Protein AF-A0A5K3EHE6-F1 (afdb_monomer_lite)

InterPro domains:
  IPR006876 LMBR1-like membrane protein [PF04791] (5-226)
  IPR051584 GPCR-associated LMBR1 domain-containing protein [PTHR21355] (2-225)

Sequence (277 aa):
MAYSVFGIELVIFPALVLYLSYYFGQWRTQPIFCTISYTIGWLIPVLFVGVLPIDVASTFVYRTLSLNFTAPNVTHIPTFVDMYTLGIFWHIFYWMSQLLTWFVLPIMESYAGSGEFTVLRKLRSAFIDNAIIYGSYLVLFICVMVYLLVKRAISFDASSLKVLLITTSNTWGLFLVILFLGYGLVEVPRAVLRAASPISRLRFLYFNLSKRYLEYIEDEEELKIVLSIPSCEATELWRIQAGTPHTPRALVWVILAYRATLEVRFSDDRCARRSLL

Foldseek 3Di:
DQCPLVVVLVVVLLVVLVVVLVVVPPCVPDDVLLSVLVSLVSSLVSSCVSCVVLVVVQVVLVVVCVVDVPDDDSVPHNSHDDPVVVVVVVVVSVVSVVCSVLPSVQLSVQLVVDPDDDNVVSSVRSVVVSCVVVVVVVVVVVVVVVVCVVVVVDDDDPVVVVVVVVVVVVVVVVVVCVVVVVCCVPVVVVVVVLCVDPVSVVVVVVVVVVVVVVVVVVVVVVVVVVVVVVVVVVVVVVVVVVPDPDDPVVVVVVVVVVVVVVVVVVVVVVVVVVVVD

Secondary structure (DSSP, 8-state):
-TTHHHHHHHHHHHHHHHHHHHHHS-TTTS-HHHHHHHHHHHHHHHHHHHHHHHHHHHHHHHHHHHH-SS---GGG-TT---HHHHHHHHHHHHHHHHHIIIIIHHHHHHHHH---SSHHHHHHHHHHHHHHHHHHHHHHHHHHHHHHHHTT-S---HHHHHHHHHHHHHHHHHHHHHHHHHHHHHHHHHHHHHHHSHHHHHHHHHHHHHHHHHHHHHHHHHHHHHHHHHHHHHHHHHHHHHTS---HHHHHHHHHHHHHHHHHHHHHHHHHTTT--

pLDDT: mean 81.57, std 15.8, range [34.31, 97.06]

Structure (mmCIF, N/CA/C/O backbone):
data_AF-A0A5K3EHE6-F1
#
_entry.id   AF-A0A5K3EHE6-F1
#
loop_
_atom_site.group_PDB
_atom_site.id
_atom_site.type_symbol
_atom_site.label_atom_id
_atom_site.label_alt_id
_atom_site.label_comp_id
_atom_site.label_asym_id
_atom_site.label_entity_id
_atom_site.label_seq_id
_atom_site.pdbx_PDB_ins_code
_atom_site.Cartn_x
_atom_site.Cartn_y
_atom_site.Cartn_z
_atom_site.occupancy
_atom_site.B_iso_or_equiv
_atom_site.auth_seq_id
_atom_site.auth_comp_id
_atom_site.auth_asym_id
_atom_site.auth_atom_id
_atom_site.pdbx_PDB_model_num
ATOM 1 N N . MET A 1 1 ? 26.375 19.807 -11.152 1.00 56.59 1 MET A N 1
ATOM 2 C CA . MET A 1 1 ? 25.734 19.091 -10.024 1.00 56.59 1 MET A CA 1
ATOM 3 C C . MET A 1 1 ? 24.573 18.280 -10.586 1.00 56.59 1 MET A C 1
ATOM 5 O O . MET A 1 1 ? 23.459 18.772 -10.607 1.00 56.59 1 MET A O 1
ATOM 9 N N . ALA A 1 2 ? 24.837 17.095 -11.143 1.00 58.75 2 ALA A N 1
ATOM 10 C CA . ALA A 1 2 ? 23.841 16.370 -11.946 1.00 58.75 2 ALA A CA 1
ATOM 11 C C . ALA A 1 2 ? 22.724 15.706 -11.108 1.00 58.75 2 ALA A C 1
ATOM 13 O O . ALA A 1 2 ? 21.631 15.490 -11.601 1.00 58.75 2 ALA A O 1
ATOM 14 N N . TYR A 1 3 ? 22.961 15.459 -9.814 1.00 71.50 3 TYR A N 1
ATOM 15 C CA . TYR A 1 3 ? 22.029 14.722 -8.945 1.00 71.50 3 TYR A CA 1
ATOM 16 C C . TYR A 1 3 ? 21.293 15.587 -7.916 1.00 71.50 3 TYR A C 1
ATOM 18 O O . TYR A 1 3 ? 20.611 15.051 -7.045 1.00 71.50 3 TYR A O 1
ATOM 26 N N . SER A 1 4 ? 21.447 16.914 -7.959 1.00 79.44 4 SER A N 1
ATOM 27 C CA . SER A 1 4 ? 20.929 17.777 -6.891 1.00 79.44 4 SER A CA 1
ATOM 28 C C . SER A 1 4 ? 19.405 17.752 -6.816 1.00 79.44 4 SER A C 1
ATOM 30 O O . SER A 1 4 ? 18.868 17.667 -5.720 1.00 79.44 4 SER A O 1
ATOM 32 N N . VAL A 1 5 ? 18.706 17.771 -7.957 1.00 85.12 5 VAL A N 1
ATOM 33 C CA . VAL A 1 5 ? 17.231 17.761 -7.979 1.00 85.12 5 VAL A CA 1
ATOM 34 C C . VAL A 1 5 ? 16.693 16.425 -7.467 1.00 85.12 5 VAL A C 1
ATOM 36 O O . VAL A 1 5 ? 15.867 16.407 -6.563 1.00 85.12 5 VAL A O 1
ATOM 39 N N . PHE A 1 6 ? 17.243 15.313 -7.959 1.00 87.38 6 PHE A N 1
ATOM 40 C CA . PHE A 1 6 ? 16.863 13.969 -7.520 1.00 87.38 6 PHE A CA 1
ATOM 41 C C . PHE A 1 6 ? 17.104 13.752 -6.018 1.00 87.38 6 PHE A C 1
ATOM 43 O O . PHE A 1 6 ? 16.229 13.265 -5.309 1.00 87.38 6 PHE A O 1
ATOM 50 N N . GLY A 1 7 ? 18.264 14.175 -5.502 1.00 88.19 7 GLY A N 1
ATOM 51 C CA . GLY A 1 7 ? 18.563 14.089 -4.071 1.00 88.19 7 GLY A CA 1
ATOM 52 C C . GLY A 1 7 ? 17.634 14.950 -3.210 1.00 88.19 7 GLY A C 1
ATOM 53 O O . GLY A 1 7 ? 17.209 14.509 -2.147 1.00 88.19 7 GLY A O 1
ATOM 54 N N . ILE A 1 8 ? 17.282 16.154 -3.675 1.00 90.19 8 ILE A N 1
ATOM 55 C CA . ILE A 1 8 ? 16.332 17.036 -2.983 1.00 90.19 8 ILE A CA 1
ATOM 56 C C . ILE A 1 8 ? 14.937 16.400 -2.937 1.00 90.19 8 ILE A C 1
ATOM 58 O O . ILE A 1 8 ? 14.317 16.379 -1.875 1.00 90.19 8 ILE A O 1
ATOM 62 N N . GLU A 1 9 ? 14.449 15.840 -4.044 1.00 90.00 9 GLU A N 1
ATOM 63 C CA . GLU A 1 9 ? 13.150 15.158 -4.083 1.00 90.00 9 GLU A CA 1
ATOM 64 C C . GLU A 1 9 ? 13.091 13.959 -3.134 1.00 90.00 9 GLU A C 1
ATOM 66 O O . GLU A 1 9 ? 12.132 13.825 -2.368 1.00 90.00 9 GLU A O 1
ATOM 71 N N . LEU A 1 10 ? 14.152 13.147 -3.105 1.00 91.19 10 LEU A N 1
ATOM 72 C CA . LEU A 1 10 ? 14.284 12.026 -2.174 1.00 91.19 10 LEU A CA 1
ATOM 73 C C . LEU A 1 10 ? 14.306 12.446 -0.698 1.00 91.19 10 LEU A C 1
ATOM 75 O O . LEU A 1 10 ? 14.207 11.579 0.160 1.00 91.19 10 LEU A O 1
ATOM 79 N N . VAL A 1 11 ? 14.418 13.737 -0.379 1.00 93.06 11 VAL A N 1
ATOM 80 C CA . VAL A 1 11 ? 14.318 14.258 0.994 1.00 93.06 11 VAL A CA 1
ATOM 81 C C . VAL A 1 11 ? 12.983 14.966 1.226 1.00 93.06 11 VAL A C 1
ATOM 83 O O . VAL A 1 11 ? 12.338 14.739 2.252 1.00 93.06 11 VAL A O 1
ATOM 86 N N . ILE A 1 12 ? 12.532 15.786 0.274 1.00 94.06 12 ILE A N 1
ATOM 87 C CA . ILE A 1 12 ? 11.296 16.569 0.398 1.00 94.06 12 ILE A CA 1
ATOM 88 C C . ILE A 1 12 ? 10.067 15.662 0.453 1.00 94.06 12 ILE A C 1
ATOM 90 O O . ILE A 1 12 ? 9.223 15.848 1.329 1.00 94.06 12 ILE A O 1
ATOM 94 N N . PHE A 1 13 ? 9.949 14.678 -0.442 1.00 93.94 13 PHE A N 1
ATOM 95 C CA . PHE A 1 13 ? 8.764 13.820 -0.484 1.00 93.94 13 PHE A CA 1
ATOM 96 C C . PHE A 1 13 ? 8.618 12.942 0.769 1.00 93.94 13 PHE A C 1
ATOM 98 O O . PHE A 1 13 ? 7.516 12.906 1.322 1.00 93.94 13 PHE A O 1
ATOM 105 N N . PRO A 1 14 ? 9.679 12.304 1.304 1.00 93.88 14 PRO A N 1
ATOM 106 C CA . PRO A 1 14 ? 9.563 11.615 2.584 1.00 93.88 14 PRO A CA 1
ATOM 107 C C . PRO A 1 14 ? 9.265 12.556 3.750 1.00 93.88 14 PRO A C 1
ATOM 109 O O . PRO A 1 14 ? 8.450 12.209 4.602 1.00 93.88 14 PRO A O 1
ATOM 112 N N . ALA A 1 15 ? 9.861 13.753 3.791 1.00 94.75 15 ALA A N 1
ATOM 113 C CA . ALA A 1 15 ? 9.557 14.736 4.831 1.00 94.75 15 ALA A CA 1
ATOM 114 C C . ALA A 1 15 ? 8.084 15.178 4.783 1.00 94.75 15 ALA A C 1
ATOM 116 O O . ALA A 1 15 ? 7.424 15.245 5.821 1.00 94.75 15 ALA A O 1
ATOM 117 N N . LEU A 1 16 ? 7.548 15.408 3.580 1.00 94.44 16 LEU A N 1
ATOM 118 C CA . LEU A 1 16 ? 6.136 15.711 3.360 1.00 94.44 16 LEU A CA 1
ATOM 119 C C . LEU A 1 16 ? 5.242 14.563 3.839 1.00 94.44 16 LEU A C 1
ATOM 121 O O . LEU A 1 16 ? 4.275 14.801 4.557 1.00 94.44 16 LEU A O 1
ATOM 125 N N . VAL A 1 17 ? 5.565 13.320 3.481 1.00 95.00 17 VAL A N 1
ATOM 126 C CA . VAL A 1 17 ? 4.786 12.141 3.889 1.00 95.00 17 VAL A CA 1
ATOM 127 C C . VAL A 1 17 ? 4.838 11.933 5.400 1.00 95.00 17 VAL A C 1
ATOM 129 O O . VAL A 1 17 ? 3.811 11.632 6.005 1.00 95.00 17 VAL A O 1
ATOM 132 N N . LEU A 1 18 ? 5.992 12.145 6.036 1.00 93.88 18 LEU A N 1
ATOM 133 C CA . LEU A 1 18 ? 6.119 12.102 7.493 1.00 93.88 18 LEU A CA 1
ATOM 134 C C . LEU A 1 18 ? 5.279 13.193 8.160 1.00 93.88 18 LEU A C 1
ATOM 136 O O . LEU A 1 18 ? 4.583 12.907 9.131 1.00 93.88 18 LEU A O 1
ATOM 140 N N . TYR A 1 19 ? 5.287 14.413 7.619 1.00 93.94 19 TYR A N 1
ATOM 141 C CA . TYR A 1 19 ? 4.452 15.507 8.112 1.00 93.94 19 TYR A CA 1
ATOM 142 C C . TYR A 1 19 ? 2.956 15.196 7.973 1.00 93.94 19 TYR A C 1
ATOM 144 O O . TYR A 1 19 ? 2.210 15.323 8.943 1.00 93.94 19 TYR A O 1
ATOM 152 N N . LEU A 1 20 ? 2.518 14.736 6.797 1.00 92.50 20 LEU A N 1
ATOM 153 C CA . LEU A 1 20 ? 1.129 14.340 6.554 1.00 92.50 20 LEU A CA 1
ATOM 154 C C . LEU A 1 20 ? 0.718 13.193 7.475 1.00 92.50 20 LEU A C 1
ATOM 156 O O . LEU A 1 20 ? -0.354 13.227 8.073 1.00 92.50 20 LEU A O 1
ATOM 160 N N . SER A 1 21 ? 1.592 12.205 7.640 1.00 92.62 21 SER A N 1
ATOM 161 C CA . SER A 1 21 ? 1.361 11.097 8.552 1.00 92.62 21 SER A CA 1
ATOM 162 C C . SER A 1 21 ? 1.264 11.552 10.003 1.00 92.62 21 SER A C 1
ATOM 164 O O . SER A 1 21 ? 0.441 11.014 10.728 1.00 92.62 21 SER A O 1
ATOM 166 N N . TYR A 1 22 ? 2.064 12.520 10.442 1.00 91.00 22 TYR A N 1
ATOM 167 C CA . TYR A 1 22 ? 1.971 13.069 11.795 1.00 91.00 22 TYR A CA 1
ATOM 168 C C . TYR A 1 22 ? 0.694 13.896 11.997 1.00 91.00 22 TYR A C 1
ATOM 170 O O . TYR A 1 22 ? 0.084 13.850 13.062 1.00 91.00 22 TYR A O 1
ATOM 178 N N . TYR A 1 23 ? 0.281 14.651 10.977 1.00 90.88 23 TYR A N 1
ATOM 179 C CA . TYR A 1 23 ? -0.907 15.499 11.042 1.00 90.88 23 TYR A CA 1
ATOM 180 C C . TYR A 1 23 ? -2.210 14.685 11.023 1.00 90.88 23 TYR A C 1
ATOM 182 O O . TYR A 1 23 ? -3.116 14.952 11.810 1.00 90.88 23 TYR A O 1
ATOM 190 N N . PHE A 1 24 ? -2.305 13.684 10.142 1.00 87.81 24 PHE A N 1
ATOM 191 C CA . PHE A 1 24 ? -3.502 12.848 9.991 1.00 87.81 24 PHE A CA 1
ATOM 192 C C . PHE A 1 24 ? -3.470 11.576 10.842 1.00 87.81 24 PHE A C 1
ATOM 194 O O . PHE A 1 24 ? -4.514 11.087 11.272 1.00 87.81 24 PHE A O 1
ATOM 201 N N . GLY A 1 25 ? -2.285 11.024 11.084 1.00 79.88 25 GLY A N 1
ATOM 202 C CA . GLY A 1 25 ? -2.091 9.825 11.880 1.00 79.88 25 GLY A CA 1
ATOM 203 C C . GLY A 1 25 ? -1.921 10.172 13.347 1.00 79.88 25 GLY A C 1
ATOM 204 O O . GLY A 1 25 ? -0.984 10.854 13.752 1.00 79.88 25 GLY A O 1
ATOM 205 N N . GLN A 1 26 ? -2.819 9.668 14.182 1.00 83.50 26 GLN A N 1
ATOM 206 C CA . GLN A 1 26 ? -2.748 9.836 15.630 1.00 83.50 26 GLN A CA 1
ATOM 207 C C . GLN A 1 26 ? -1.629 8.949 16.221 1.00 83.50 26 GLN A C 1
ATOM 209 O O . GLN A 1 26 ? -1.893 7.933 16.862 1.00 83.50 26 GLN A O 1
ATOM 214 N N . TRP A 1 27 ? -0.356 9.319 16.019 1.00 84.19 27 TRP A N 1
ATOM 215 C CA . TRP A 1 27 ? 0.821 8.483 16.343 1.00 84.19 27 TRP A CA 1
ATOM 216 C C . TRP A 1 27 ? 0.915 8.059 17.812 1.00 84.19 27 TRP A C 1
ATOM 218 O O . TRP A 1 27 ? 1.594 7.088 18.130 1.00 84.19 27 TRP A O 1
ATOM 228 N N . ARG A 1 28 ? 0.264 8.796 18.718 1.00 78.75 28 ARG A N 1
ATOM 229 C CA . ARG A 1 28 ? 0.296 8.511 20.158 1.00 78.75 28 ARG A CA 1
ATOM 230 C C . ARG A 1 28 ? -0.667 7.410 20.587 1.00 78.75 28 ARG A C 1
ATOM 232 O O . ARG A 1 28 ? -0.432 6.789 21.615 1.00 78.75 28 ARG A O 1
ATOM 239 N N . THR A 1 29 ? -1.754 7.206 19.851 1.00 81.94 29 THR A N 1
ATOM 240 C CA . THR A 1 29 ? -2.813 6.255 20.222 1.00 81.94 29 THR A CA 1
ATOM 241 C C . THR A 1 29 ? -2.709 4.954 19.438 1.00 81.94 29 THR A C 1
ATOM 243 O O . THR A 1 29 ? -3.185 3.919 19.899 1.00 81.94 29 THR A O 1
ATOM 246 N N . GLN A 1 30 ? -2.073 4.992 18.267 1.00 84.50 30 GLN A N 1
ATOM 247 C CA . GLN A 1 30 ? -1.983 3.853 17.367 1.00 84.50 30 GLN A CA 1
ATOM 248 C C . GLN A 1 30 ? -0.723 3.006 17.607 1.00 84.50 30 GLN A C 1
ATOM 250 O O . GLN A 1 30 ? 0.338 3.526 17.957 1.00 84.50 30 GLN A O 1
ATOM 255 N N . PRO A 1 31 ? -0.808 1.686 17.386 1.00 86.00 31 PRO A N 1
ATOM 256 C CA . PRO A 1 31 ? 0.342 0.800 17.473 1.00 86.00 31 PRO A CA 1
ATOM 257 C C . PRO A 1 31 ? 1.366 1.125 16.381 1.00 86.00 31 PRO A C 1
ATOM 259 O O . PRO A 1 31 ? 1.028 1.262 15.206 1.00 86.00 31 PRO A O 1
ATOM 262 N N . ILE A 1 32 ? 2.641 1.165 16.778 1.00 87.75 32 ILE A N 1
ATOM 263 C CA . ILE A 1 32 ? 3.773 1.602 15.943 1.00 87.75 32 ILE A CA 1
ATOM 264 C C . ILE A 1 32 ? 3.839 0.848 14.605 1.00 87.75 32 ILE A C 1
ATOM 266 O O . ILE A 1 32 ? 4.130 1.449 13.575 1.00 87.75 32 ILE A O 1
ATOM 270 N N . PHE A 1 33 ? 3.534 -0.455 14.598 1.00 88.56 33 PHE A N 1
ATOM 271 C CA . PHE A 1 33 ? 3.529 -1.268 13.378 1.00 88.56 33 PHE A CA 1
ATOM 272 C C . PHE A 1 33 ? 2.559 -0.732 12.313 1.00 88.56 33 PHE A C 1
ATOM 274 O O . PHE A 1 33 ? 2.934 -0.615 11.147 1.00 88.56 33 PHE A O 1
ATOM 281 N N . CYS A 1 34 ? 1.342 -0.351 12.712 1.00 89.06 34 CYS A N 1
ATOM 282 C CA . CYS A 1 34 ? 0.370 0.242 11.793 1.00 89.06 34 CYS A CA 1
ATOM 283 C C . CYS A 1 34 ? 0.884 1.579 11.259 1.00 89.06 34 CYS A C 1
ATOM 285 O O . CYS A 1 34 ? 0.834 1.810 10.053 1.00 89.06 34 CYS A O 1
ATOM 287 N N . THR A 1 35 ? 1.460 2.403 12.139 1.00 91.00 35 THR A N 1
ATOM 288 C CA . THR A 1 35 ? 2.042 3.700 11.779 1.00 91.00 35 THR A CA 1
ATOM 289 C C . THR A 1 35 ? 3.135 3.581 10.723 1.00 91.00 35 THR A C 1
ATOM 291 O O . THR A 1 35 ? 3.140 4.307 9.727 1.00 91.00 35 THR A O 1
ATOM 294 N N . ILE A 1 36 ? 4.043 2.623 10.889 1.00 91.38 36 ILE A N 1
ATOM 295 C CA . ILE A 1 36 ? 5.125 2.374 9.930 1.00 91.38 36 ILE A CA 1
ATOM 296 C C . ILE A 1 36 ? 4.572 1.822 8.608 1.00 91.38 36 ILE A C 1
ATOM 298 O O . ILE A 1 36 ? 4.974 2.262 7.534 1.00 91.38 36 ILE A O 1
ATOM 302 N N . SER A 1 37 ? 3.622 0.890 8.667 1.00 92.19 37 SER A N 1
ATOM 303 C CA . SER A 1 37 ? 3.027 0.289 7.471 1.00 92.19 37 SER A CA 1
ATOM 304 C C . SER A 1 37 ? 2.361 1.335 6.570 1.00 92.19 37 SER A C 1
ATOM 306 O O . SER A 1 37 ? 2.704 1.448 5.389 1.00 92.19 37 SER A O 1
ATOM 308 N N . TYR A 1 38 ? 1.461 2.162 7.119 1.00 91.31 38 TYR A N 1
ATOM 309 C CA . TYR A 1 38 ? 0.763 3.147 6.293 1.00 91.31 38 TYR A CA 1
ATOM 310 C C . TYR A 1 38 ? 1.681 4.305 5.871 1.00 91.31 38 TYR A C 1
ATOM 312 O O . TYR A 1 38 ? 1.504 4.829 4.773 1.00 91.31 38 TYR A O 1
ATOM 320 N N . THR A 1 39 ? 2.679 4.695 6.682 1.00 93.19 39 THR A N 1
ATOM 321 C CA . THR A 1 39 ? 3.656 5.727 6.274 1.00 93.19 39 THR A CA 1
ATOM 322 C C . THR A 1 39 ? 4.446 5.286 5.053 1.00 93.19 39 THR A C 1
ATOM 324 O O . THR A 1 39 ? 4.556 6.053 4.099 1.00 93.19 39 THR A O 1
ATOM 327 N N . ILE A 1 40 ? 4.932 4.042 5.036 1.00 92.81 40 ILE A N 1
ATOM 328 C CA . ILE A 1 40 ? 5.595 3.455 3.864 1.00 92.81 40 ILE A CA 1
ATOM 329 C C . ILE A 1 40 ? 4.611 3.350 2.691 1.00 92.81 40 ILE A C 1
ATOM 331 O O . ILE A 1 40 ? 4.968 3.668 1.556 1.00 92.81 40 ILE A O 1
ATOM 335 N N . GLY A 1 41 ? 3.358 2.972 2.958 1.00 93.19 41 GLY A N 1
ATOM 336 C CA . GLY A 1 41 ? 2.316 2.908 1.935 1.00 93.19 41 GLY A CA 1
ATOM 337 C C . GLY A 1 41 ? 1.974 4.244 1.287 1.00 93.19 41 GLY A C 1
ATOM 338 O O . GLY A 1 41 ? 1.630 4.265 0.112 1.00 93.19 41 GLY A O 1
ATOM 339 N N . TRP A 1 42 ? 2.121 5.357 2.002 1.00 93.00 42 TRP A N 1
ATOM 340 C CA . TRP A 1 42 ? 1.970 6.703 1.442 1.00 93.00 42 TRP A CA 1
ATOM 341 C C . TRP A 1 42 ? 3.257 7.191 0.774 1.00 93.00 42 TRP A C 1
ATOM 343 O O . TRP A 1 42 ? 3.208 7.916 -0.218 1.00 93.00 42 TRP A O 1
ATOM 353 N N . LEU A 1 43 ? 4.410 6.766 1.291 1.00 94.19 43 LEU A N 1
ATOM 354 C CA . LEU A 1 43 ? 5.722 7.150 0.788 1.00 94.19 43 LEU A CA 1
ATOM 355 C C . LEU A 1 43 ? 5.939 6.705 -0.657 1.00 94.19 43 LEU A C 1
ATOM 357 O O . LEU A 1 43 ? 6.356 7.507 -1.488 1.00 94.19 43 LEU A O 1
ATOM 361 N N . ILE A 1 44 ? 5.632 5.440 -0.951 1.00 92.75 44 ILE A N 1
ATOM 362 C CA . ILE A 1 44 ? 5.803 4.827 -2.273 1.00 92.75 44 ILE A CA 1
ATOM 363 C C . ILE A 1 44 ? 5.080 5.639 -3.371 1.00 92.75 44 ILE A C 1
ATOM 365 O O . ILE A 1 44 ? 5.763 6.185 -4.238 1.00 92.75 44 ILE A O 1
ATOM 369 N N . PRO A 1 45 ? 3.745 5.817 -3.361 1.00 92.06 45 PRO A N 1
ATOM 370 C CA . PRO A 1 45 ? 3.044 6.522 -4.435 1.00 92.06 45 PRO A CA 1
ATOM 371 C C . PRO A 1 45 ? 3.440 8.000 -4.555 1.00 92.06 45 PRO A C 1
ATOM 373 O O . PRO A 1 45 ? 3.532 8.512 -5.668 1.00 92.06 45 PRO A O 1
ATOM 376 N N . VAL A 1 46 ? 3.719 8.688 -3.443 1.00 92.88 46 VAL A N 1
ATOM 377 C CA . VAL A 1 46 ? 4.156 10.094 -3.480 1.00 92.88 46 VAL A CA 1
ATOM 378 C C . VAL A 1 46 ? 5.544 10.222 -4.117 1.00 92.88 46 VAL A C 1
ATOM 380 O O . VAL A 1 46 ? 5.746 11.086 -4.970 1.00 92.88 46 VAL A O 1
ATOM 383 N N . LEU A 1 47 ? 6.477 9.329 -3.773 1.00 93.00 47 LEU A N 1
ATOM 384 C CA . LEU A 1 47 ? 7.787 9.263 -4.426 1.00 93.00 47 LEU A CA 1
ATOM 385 C C . LEU A 1 47 ? 7.679 8.901 -5.910 1.00 93.00 47 LEU A C 1
ATOM 387 O O . LEU A 1 47 ? 8.401 9.475 -6.718 1.00 93.00 47 LEU A O 1
ATOM 391 N N . PHE A 1 48 ? 6.776 7.987 -6.282 1.00 92.19 48 PHE A N 1
ATOM 392 C CA . PHE A 1 48 ? 6.554 7.611 -7.682 1.00 92.19 48 PHE A CA 1
ATOM 393 C C . PHE A 1 48 ? 6.185 8.825 -8.539 1.00 92.19 48 PHE A C 1
ATOM 395 O O . PHE A 1 48 ? 6.781 9.050 -9.590 1.00 92.19 48 PHE A O 1
ATOM 402 N N . VAL A 1 49 ? 5.221 9.623 -8.070 1.00 93.06 49 VAL A N 1
ATOM 403 C CA . VAL A 1 49 ? 4.755 10.827 -8.773 1.00 93.06 49 VAL A CA 1
ATOM 404 C C . VAL A 1 49 ? 5.867 11.872 -8.889 1.00 93.06 49 VAL A C 1
ATOM 406 O O . VAL A 1 49 ? 5.965 12.526 -9.924 1.00 93.06 49 VAL A O 1
ATOM 409 N N . GLY A 1 50 ? 6.709 12.008 -7.860 1.00 89.19 50 GLY A N 1
ATOM 410 C CA . GLY A 1 50 ? 7.850 12.925 -7.864 1.00 89.19 50 GLY A CA 1
ATOM 411 C C . GLY A 1 50 ? 8.956 12.533 -8.844 1.00 89.19 50 GLY A C 1
ATOM 412 O O . GLY A 1 50 ? 9.382 13.350 -9.652 1.00 89.19 50 GLY A O 1
ATOM 413 N N . VAL A 1 51 ? 9.367 11.263 -8.826 1.00 91.56 51 VAL A N 1
ATOM 414 C CA . VAL A 1 51 ? 10.524 10.784 -9.602 1.00 91.56 51 VAL A CA 1
ATOM 415 C C . VAL A 1 51 ? 10.193 10.550 -11.081 1.00 91.56 51 VAL A C 1
ATOM 417 O O . VAL A 1 51 ? 11.080 10.636 -11.932 1.00 91.56 51 VAL A O 1
ATOM 420 N N . LEU A 1 52 ? 8.929 10.294 -11.431 1.00 91.94 52 LEU A N 1
ATOM 421 C CA . LEU A 1 52 ? 8.524 9.998 -12.811 1.00 91.94 52 LEU A CA 1
ATOM 422 C C . LEU A 1 52 ? 8.879 11.115 -13.819 1.00 91.94 52 LEU A C 1
ATOM 424 O O . LEU A 1 52 ? 9.442 10.797 -14.867 1.00 91.94 52 LEU A O 1
ATOM 428 N N . PRO A 1 53 ? 8.628 12.412 -13.550 1.00 91.06 53 PRO A N 1
ATOM 429 C CA . PRO A 1 53 ? 9.107 13.498 -14.405 1.00 91.06 53 PRO A CA 1
ATOM 430 C C . PRO A 1 53 ? 10.624 13.489 -14.637 1.00 91.06 53 PRO A C 1
ATOM 432 O O . PRO A 1 53 ? 11.067 13.765 -15.754 1.00 91.06 53 PRO A O 1
ATOM 435 N N . ILE A 1 54 ? 11.418 13.153 -13.612 1.00 89.06 54 ILE A N 1
ATOM 436 C CA . ILE A 1 54 ? 12.882 13.060 -13.717 1.00 89.06 54 ILE A CA 1
ATOM 437 C C . ILE A 1 54 ? 13.287 11.889 -14.612 1.00 89.06 54 ILE A C 1
ATOM 439 O O . ILE A 1 54 ? 14.170 12.057 -15.450 1.00 89.06 54 ILE A O 1
ATOM 443 N N . ASP A 1 55 ? 12.639 10.733 -14.472 1.00 91.19 55 ASP A N 1
ATOM 444 C CA . ASP A 1 55 ? 12.888 9.548 -15.304 1.00 91.19 55 ASP A CA 1
ATOM 445 C C . ASP A 1 55 ? 12.599 9.813 -16.787 1.00 91.19 55 ASP A C 1
ATOM 447 O O . ASP A 1 55 ? 13.420 9.563 -17.676 1.00 91.19 55 ASP A O 1
ATOM 451 N N . VAL A 1 56 ? 11.452 10.433 -17.062 1.00 90.19 56 VAL A N 1
ATOM 452 C CA . VAL A 1 56 ? 11.090 10.823 -18.425 1.00 90.19 56 VAL A CA 1
ATOM 453 C C . VAL A 1 56 ? 12.112 11.821 -18.981 1.00 90.19 56 VAL A C 1
ATOM 455 O O . VAL A 1 56 ? 12.616 11.634 -20.092 1.00 90.19 56 VAL A O 1
ATOM 458 N N . ALA A 1 57 ? 12.477 12.850 -18.210 1.00 88.25 57 ALA A N 1
ATOM 459 C CA . ALA A 1 57 ? 13.450 13.856 -18.631 1.00 88.25 57 ALA A CA 1
ATOM 460 C C . ALA A 1 57 ? 14.852 13.265 -18.875 1.00 88.25 57 ALA A C 1
ATOM 462 O O . ALA A 1 57 ? 15.479 13.575 -19.893 1.00 88.25 57 ALA A O 1
ATOM 463 N N . SER A 1 58 ? 15.341 12.396 -17.988 1.00 86.69 58 SER A N 1
ATOM 464 C CA . SER A 1 58 ? 16.654 11.756 -18.122 1.00 86.69 58 SER A CA 1
ATOM 465 C C . SER A 1 58 ? 16.704 10.837 -19.345 1.00 86.69 58 SER A C 1
ATOM 467 O O . SER A 1 58 ? 17.700 10.840 -20.075 1.00 86.69 58 SER A O 1
ATOM 469 N N . THR A 1 59 ? 15.606 10.136 -19.642 1.00 88.00 59 THR A N 1
ATOM 470 C CA . THR A 1 59 ? 15.474 9.275 -20.825 1.00 88.00 59 THR A CA 1
ATOM 471 C C . THR A 1 59 ? 15.542 10.080 -22.124 1.00 88.00 59 THR A C 1
ATOM 473 O O . THR A 1 59 ? 16.238 9.684 -23.067 1.00 88.00 59 THR A O 1
ATOM 476 N N . PHE A 1 60 ? 14.890 11.246 -22.181 1.00 85.69 60 PHE A N 1
ATOM 477 C CA . PHE A 1 60 ? 14.980 12.146 -23.337 1.00 85.69 60 PHE A CA 1
ATOM 478 C C . PHE A 1 60 ? 16.401 12.674 -23.562 1.00 85.69 60 PHE A C 1
ATOM 480 O O . PHE A 1 60 ? 16.882 12.692 -24.701 1.00 85.69 60 PHE A O 1
ATOM 487 N N . VAL A 1 61 ? 17.088 13.071 -22.489 1.00 82.69 61 VAL A N 1
ATOM 488 C CA . VAL A 1 61 ? 18.476 13.550 -22.562 1.00 82.69 61 VAL A CA 1
ATOM 489 C C . VAL A 1 61 ? 19.403 12.435 -23.040 1.00 82.69 61 VAL A C 1
ATOM 491 O O . VAL A 1 61 ? 20.172 12.652 -23.975 1.00 82.69 61 VAL A O 1
ATOM 494 N N . TYR A 1 62 ? 19.283 11.229 -22.478 1.00 82.56 62 TYR A N 1
ATOM 495 C CA . TYR A 1 62 ? 20.084 10.072 -22.881 1.00 82.56 62 TYR A CA 1
ATOM 496 C C . TYR A 1 62 ? 19.896 9.728 -24.364 1.00 82.56 62 TYR A C 1
ATOM 498 O O . TYR A 1 62 ? 20.873 9.569 -25.098 1.00 82.56 62 TYR A O 1
ATOM 506 N N . ARG A 1 63 ? 18.643 9.695 -24.842 1.00 83.75 63 ARG A N 1
ATOM 507 C CA . ARG A 1 63 ? 18.341 9.454 -26.261 1.00 83.75 63 ARG A CA 1
ATOM 508 C C . ARG A 1 63 ? 18.956 10.530 -27.157 1.00 83.75 63 ARG A C 1
ATOM 510 O O . ARG A 1 63 ? 19.540 10.201 -28.186 1.00 83.75 63 ARG A O 1
ATOM 517 N N . THR A 1 64 ? 18.868 11.796 -26.765 1.00 80.19 64 THR A N 1
ATOM 518 C CA . THR A 1 64 ? 19.441 12.908 -27.541 1.00 80.19 64 THR A CA 1
ATOM 519 C C . THR A 1 64 ? 20.966 12.816 -27.605 1.00 80.19 64 THR A C 1
ATOM 521 O O . THR A 1 64 ? 21.547 13.008 -28.673 1.00 80.19 64 THR A O 1
ATOM 524 N N . LEU A 1 65 ? 21.609 12.443 -26.494 1.00 78.44 65 LEU A N 1
ATOM 525 C CA . LEU A 1 65 ? 23.055 12.229 -26.428 1.00 78.44 65 LEU A CA 1
ATOM 526 C C . LEU A 1 65 ? 23.515 11.064 -27.313 1.00 78.44 65 LEU A C 1
ATOM 528 O O . LEU A 1 65 ? 24.569 11.137 -27.934 1.00 78.44 65 LEU A O 1
ATOM 532 N N . SER A 1 66 ? 22.712 9.999 -27.382 1.00 78.50 66 SER A N 1
ATOM 533 C CA . SER A 1 66 ? 23.015 8.827 -28.210 1.00 78.50 66 SER A CA 1
ATOM 534 C C . SER A 1 66 ? 22.908 9.096 -29.718 1.00 78.50 66 SER A C 1
ATOM 536 O O . SER A 1 66 ? 23.524 8.384 -30.504 1.00 78.50 66 SER A O 1
ATOM 538 N N . LEU A 1 67 ? 22.135 10.114 -30.123 1.00 80.06 67 LEU A N 1
ATOM 539 C CA . LEU A 1 67 ? 21.883 10.450 -31.530 1.00 80.06 67 LEU A CA 1
ATOM 540 C C . LEU A 1 67 ? 22.799 11.564 -32.061 1.00 80.06 67 LEU A C 1
ATOM 542 O O . LEU A 1 67 ? 23.142 11.549 -33.241 1.00 80.06 67 LEU A O 1
ATOM 546 N N . ASN A 1 68 ? 23.223 12.505 -31.211 1.00 72.19 68 ASN A N 1
ATOM 547 C CA . ASN A 1 68 ? 24.100 13.612 -31.594 1.00 72.19 68 ASN A CA 1
ATOM 548 C C . ASN A 1 68 ? 25.494 13.441 -30.971 1.00 72.19 68 ASN A C 1
ATOM 550 O O . ASN A 1 68 ? 25.709 13.773 -29.808 1.00 72.19 68 ASN A O 1
ATOM 554 N N . PHE A 1 69 ? 26.467 12.991 -31.772 1.00 62.94 69 PHE A N 1
ATOM 555 C CA . PHE A 1 69 ? 27.871 12.803 -31.360 1.00 62.94 69 PHE A CA 1
ATOM 556 C C . PHE A 1 69 ? 28.595 14.097 -30.927 1.00 62.94 69 PHE A C 1
ATOM 558 O O . PHE A 1 69 ? 29.683 14.031 -30.359 1.00 62.94 69 PHE A O 1
ATOM 565 N N . THR A 1 70 ? 28.013 15.277 -31.157 1.00 60.72 70 THR A N 1
ATOM 566 C CA . THR A 1 70 ? 28.519 16.567 -30.666 1.00 60.72 70 THR A CA 1
ATOM 567 C C . THR A 1 70 ? 27.755 16.975 -29.404 1.00 60.72 70 THR A C 1
ATOM 569 O O . THR A 1 70 ? 26.816 17.771 -29.457 1.00 60.72 70 THR A O 1
ATOM 572 N N . ALA A 1 71 ? 28.108 16.375 -28.269 1.00 60.28 71 ALA A N 1
ATOM 573 C CA . ALA A 1 71 ? 27.420 16.610 -27.005 1.00 60.28 71 ALA A CA 1
ATOM 574 C C . ALA A 1 71 ? 27.786 17.979 -26.387 1.00 60.28 71 ALA A C 1
ATOM 576 O O . ALA A 1 71 ? 28.973 18.286 -26.251 1.00 60.28 71 ALA A O 1
ATOM 577 N N . PRO A 1 72 ? 26.810 18.789 -25.932 1.00 62.25 72 PRO A N 1
ATOM 578 C CA . PRO A 1 72 ? 27.073 19.800 -24.912 1.00 62.25 72 PRO A CA 1
ATOM 579 C C . PRO A 1 72 ? 27.451 19.108 -23.589 1.00 62.25 72 PRO A C 1
ATOM 581 O O . PRO A 1 72 ? 26.987 18.004 -23.307 1.00 62.25 72 PRO A O 1
ATOM 584 N N . ASN A 1 73 ? 28.286 19.749 -22.763 1.00 60.81 73 ASN A N 1
ATOM 585 C CA . ASN A 1 73 ? 28.722 19.223 -21.462 1.00 60.81 73 ASN A CA 1
ATOM 586 C C . ASN A 1 73 ? 27.521 18.824 -20.572 1.00 60.81 73 ASN A C 1
ATOM 588 O O . ASN A 1 73 ? 26.898 19.665 -19.922 1.00 60.81 73 ASN A O 1
ATOM 592 N N . VAL A 1 74 ? 27.236 17.518 -20.506 1.00 61.69 74 VAL A N 1
ATOM 593 C CA . VAL A 1 74 ? 26.131 16.881 -19.750 1.00 61.69 74 VAL A CA 1
ATOM 594 C C . VAL A 1 74 ? 26.171 17.211 -18.254 1.00 61.69 74 VAL A C 1
ATOM 596 O O . VAL A 1 74 ? 25.156 17.187 -17.563 1.00 61.69 74 VAL A O 1
ATOM 599 N N . THR A 1 75 ? 27.341 17.600 -17.752 1.00 58.22 75 THR A N 1
ATOM 600 C CA . THR A 1 75 ? 27.610 17.956 -16.353 1.00 58.22 75 THR A CA 1
ATOM 601 C C . THR A 1 75 ? 26.797 19.148 -15.825 1.00 58.22 75 THR A C 1
ATOM 603 O O . THR A 1 75 ? 26.739 19.350 -14.603 1.00 58.22 75 THR A O 1
ATOM 606 N N . HIS A 1 76 ? 26.154 19.917 -16.713 1.00 60.16 76 HIS A N 1
ATOM 607 C CA . HIS A 1 76 ? 25.393 21.121 -16.375 1.00 60.16 76 HIS A CA 1
ATOM 608 C C . HIS A 1 76 ? 23.874 20.941 -16.313 1.00 60.16 76 HIS A C 1
ATOM 610 O O . HIS A 1 76 ? 23.202 21.887 -15.914 1.00 60.16 76 HIS A O 1
ATOM 616 N N . ILE A 1 77 ? 23.319 19.774 -16.659 1.00 68.50 77 ILE A N 1
ATOM 617 C CA . ILE A 1 77 ? 21.869 19.549 -16.563 1.00 68.50 77 ILE A CA 1
ATOM 618 C C . ILE A 1 77 ? 21.555 19.016 -15.152 1.00 68.50 77 ILE A C 1
ATOM 620 O O . ILE A 1 77 ? 21.887 17.870 -14.853 1.00 68.50 77 ILE A O 1
ATOM 624 N N . PRO A 1 78 ? 20.942 19.815 -14.258 1.00 66.75 78 PRO A N 1
ATOM 625 C CA . PRO A 1 78 ? 20.737 19.436 -12.854 1.00 66.75 78 PRO A CA 1
ATOM 626 C C . PRO A 1 78 ? 19.648 18.369 -12.652 1.00 66.75 78 PRO A C 1
ATOM 628 O O . PRO A 1 78 ? 19.498 17.848 -11.550 1.00 66.75 78 PRO A O 1
ATOM 631 N N . THR A 1 79 ? 18.873 18.079 -13.700 1.00 73.75 79 THR A N 1
ATOM 632 C CA . THR A 1 79 ? 17.789 17.088 -13.726 1.00 73.75 79 THR A CA 1
ATOM 633 C C . THR A 1 79 ? 18.223 15.738 -14.298 1.00 73.75 79 THR A C 1
ATOM 635 O O . THR A 1 79 ? 17.441 14.792 -14.275 1.00 73.75 79 THR A O 1
ATOM 638 N N . PHE A 1 80 ? 19.441 15.628 -14.838 1.00 80.12 80 PHE A N 1
ATOM 639 C CA . PHE A 1 80 ? 19.899 14.398 -15.474 1.00 80.12 80 PHE A CA 1
ATOM 640 C C . PHE A 1 80 ? 20.446 13.409 -14.440 1.00 80.12 80 PHE A C 1
ATOM 642 O O . PHE A 1 80 ? 21.490 13.637 -13.833 1.00 80.12 80 PHE A O 1
ATOM 649 N N . VAL A 1 81 ? 19.759 12.277 -14.297 1.00 84.12 81 VAL A N 1
ATOM 650 C CA . VAL A 1 81 ? 20.193 11.138 -13.482 1.00 84.12 81 VAL A CA 1
ATOM 651 C C . VAL A 1 81 ? 20.657 10.018 -14.404 1.00 84.12 81 VAL A C 1
ATOM 653 O O . VAL A 1 81 ? 20.010 9.727 -15.408 1.00 84.12 81 VAL A O 1
ATOM 656 N N . ASP A 1 82 ? 21.773 9.382 -14.055 1.00 85.75 82 ASP A N 1
ATOM 657 C CA . ASP A 1 82 ? 22.291 8.239 -14.798 1.00 85.75 82 ASP A CA 1
ATOM 658 C C . ASP A 1 82 ? 21.323 7.040 -14.790 1.00 85.75 82 ASP A C 1
ATOM 660 O O . ASP A 1 82 ? 20.708 6.714 -13.767 1.00 85.75 82 ASP A O 1
ATOM 664 N N . MET A 1 83 ? 21.239 6.349 -15.931 1.00 85.69 83 MET A N 1
ATOM 665 C CA . MET A 1 83 ? 20.305 5.240 -16.169 1.00 85.69 83 MET A CA 1
ATOM 666 C C . MET A 1 83 ? 20.537 4.069 -15.213 1.00 85.69 83 MET A C 1
ATOM 668 O O . MET A 1 83 ? 19.588 3.392 -14.818 1.00 85.69 83 MET A O 1
ATOM 672 N N . TYR A 1 84 ? 21.785 3.844 -14.796 1.00 89.25 84 TYR A N 1
ATOM 673 C CA . TYR A 1 84 ? 22.114 2.804 -13.824 1.00 89.25 84 TYR A CA 1
ATOM 674 C C . TYR A 1 84 ? 21.525 3.110 -12.441 1.00 89.25 84 TYR A C 1
ATOM 676 O O . TYR A 1 84 ? 20.862 2.261 -11.843 1.00 89.25 84 TYR A O 1
ATOM 684 N N . THR A 1 85 ? 21.707 4.343 -11.956 1.00 89.56 85 THR A N 1
ATOM 685 C CA . THR A 1 85 ? 21.163 4.796 -10.662 1.00 89.56 85 THR A CA 1
ATOM 686 C C . THR A 1 85 ? 19.640 4.699 -10.645 1.00 89.56 85 THR A C 1
ATOM 688 O O . THR A 1 85 ? 19.049 4.196 -9.687 1.00 89.56 85 THR A O 1
ATOM 691 N N . LEU A 1 86 ? 19.006 5.134 -11.731 1.00 89.56 86 LEU A N 1
ATOM 692 C CA . LEU A 1 86 ? 17.560 5.092 -11.891 1.00 89.56 86 LEU A CA 1
ATOM 693 C C . LEU A 1 86 ? 17.028 3.654 -11.984 1.00 89.56 86 LEU A C 1
ATOM 695 O O . LEU A 1 86 ? 16.017 3.322 -11.370 1.00 89.56 86 LEU A O 1
ATOM 699 N N . GLY A 1 87 ? 17.752 2.773 -12.678 1.00 91.81 87 GLY A N 1
ATOM 700 C CA . GLY A 1 87 ? 17.445 1.347 -12.741 1.00 91.81 87 GLY A CA 1
ATOM 701 C C . GLY A 1 87 ? 17.477 0.679 -11.365 1.00 91.81 87 GLY A C 1
ATOM 702 O O . GLY A 1 87 ? 16.551 -0.058 -11.028 1.00 91.81 87 GLY A O 1
ATOM 703 N N . ILE A 1 88 ? 18.489 0.975 -10.538 1.00 93.06 88 ILE A N 1
ATOM 704 C CA . ILE A 1 88 ? 18.556 0.489 -9.148 1.00 93.06 88 ILE A CA 1
ATOM 705 C C . ILE A 1 88 ? 17.372 1.016 -8.337 1.00 93.06 88 ILE A C 1
ATOM 707 O O . ILE A 1 88 ? 16.711 0.236 -7.648 1.00 93.06 88 ILE A O 1
ATOM 711 N N . PHE A 1 89 ? 17.092 2.319 -8.435 1.00 92.62 89 PHE A N 1
ATOM 712 C CA . PHE A 1 89 ? 15.977 2.952 -7.736 1.00 92.62 89 PHE A CA 1
ATOM 713 C C . PHE A 1 89 ? 14.651 2.253 -8.059 1.00 92.62 89 PHE A C 1
ATOM 715 O O . PHE A 1 89 ? 13.953 1.810 -7.145 1.00 92.62 89 PHE A O 1
ATOM 722 N N . TRP A 1 90 ? 14.343 2.067 -9.344 1.00 93.75 90 TRP A N 1
ATOM 723 C CA . TRP A 1 90 ? 13.114 1.404 -9.773 1.00 93.75 90 TRP A CA 1
ATOM 724 C C . TRP A 1 90 ? 13.058 -0.068 -9.368 1.00 93.75 90 TRP A C 1
ATOM 726 O O . TRP A 1 90 ? 11.985 -0.558 -9.019 1.00 93.75 90 TRP A O 1
ATOM 736 N N . HIS A 1 91 ? 14.194 -0.772 -9.349 1.00 93.88 91 HIS A N 1
ATOM 737 C CA . HIS A 1 91 ? 14.239 -2.154 -8.876 1.00 93.88 91 HIS A CA 1
ATOM 738 C C . HIS A 1 91 ? 13.877 -2.247 -7.389 1.00 93.88 91 HIS A C 1
ATOM 740 O O . HIS A 1 91 ? 13.027 -3.053 -7.010 1.00 93.88 91 HIS A O 1
ATOM 746 N N . ILE A 1 92 ? 14.479 -1.395 -6.552 1.00 93.44 92 ILE A N 1
ATOM 747 C CA . ILE A 1 92 ? 14.174 -1.326 -5.116 1.00 93.44 92 ILE A CA 1
ATOM 748 C C . ILE A 1 92 ? 12.702 -0.971 -4.924 1.00 93.44 92 ILE A C 1
ATOM 750 O O . ILE A 1 92 ? 11.988 -1.664 -4.203 1.00 93.44 92 ILE A O 1
ATOM 754 N N . PHE A 1 93 ? 12.233 0.071 -5.606 1.00 93.31 93 PHE A N 1
ATOM 755 C CA . PHE A 1 93 ? 10.860 0.546 -5.505 1.00 93.31 93 PHE A CA 1
ATOM 756 C C . PHE A 1 93 ? 9.844 -0.541 -5.881 1.00 93.31 93 PHE A C 1
ATOM 758 O O . PHE A 1 93 ? 8.887 -0.785 -5.143 1.00 93.31 93 PHE A O 1
ATOM 765 N N . TYR A 1 94 ? 10.091 -1.252 -6.983 1.00 92.25 94 TYR A N 1
ATOM 766 C CA . TYR A 1 94 ? 9.270 -2.374 -7.422 1.00 92.25 94 TYR A CA 1
ATOM 767 C C . TYR A 1 94 ? 9.187 -3.462 -6.346 1.00 92.25 94 TYR A C 1
ATOM 769 O O . TYR A 1 94 ? 8.087 -3.807 -5.912 1.00 92.25 94 TYR A O 1
ATOM 777 N N . TRP A 1 95 ? 10.320 -3.972 -5.858 1.00 92.06 95 TRP A N 1
ATOM 778 C CA . TRP A 1 95 ? 10.311 -5.052 -4.865 1.00 92.06 95 TRP A CA 1
ATOM 779 C C . TRP A 1 95 ? 9.704 -4.618 -3.527 1.00 92.06 95 TRP A C 1
ATOM 781 O O . TRP A 1 95 ? 8.960 -5.390 -2.921 1.00 92.06 95 TRP A O 1
ATOM 791 N N . MET A 1 96 ? 9.939 -3.374 -3.104 1.00 93.56 96 MET A N 1
ATOM 792 C CA . MET A 1 96 ? 9.307 -2.809 -1.910 1.00 93.56 96 MET A CA 1
ATOM 793 C C . MET A 1 96 ? 7.789 -2.696 -2.069 1.00 93.56 96 MET A C 1
ATOM 795 O O . MET A 1 96 ? 7.059 -3.029 -1.138 1.00 93.56 96 MET A O 1
ATOM 799 N N . SER A 1 97 ? 7.296 -2.304 -3.249 1.00 92.69 97 SER A N 1
ATOM 800 C CA . SER A 1 97 ? 5.854 -2.240 -3.524 1.00 92.69 97 SER A CA 1
ATOM 801 C C . SER A 1 97 ? 5.192 -3.624 -3.509 1.00 92.69 97 SER A C 1
ATOM 803 O O . SER A 1 97 ? 4.095 -3.775 -2.968 1.00 92.69 97 SER A O 1
ATOM 805 N N . GLN A 1 98 ? 5.881 -4.654 -4.017 1.00 91.81 98 GLN A N 1
ATOM 806 C CA . GLN A 1 98 ? 5.399 -6.038 -3.981 1.00 91.81 98 GLN A CA 1
ATOM 807 C C . GLN A 1 98 ? 5.344 -6.565 -2.542 1.00 91.81 98 GLN A C 1
ATOM 809 O O . GLN A 1 98 ? 4.325 -7.119 -2.131 1.00 91.81 98 GLN A O 1
ATOM 814 N N . LEU A 1 99 ? 6.400 -6.339 -1.751 1.00 93.00 99 LEU A N 1
ATOM 815 C CA . LEU A 1 99 ? 6.432 -6.710 -0.333 1.00 93.00 99 LEU A CA 1
ATOM 816 C C . LEU A 1 99 ? 5.308 -6.016 0.448 1.00 93.00 99 LEU A C 1
ATOM 818 O O . LEU A 1 99 ? 4.597 -6.650 1.228 1.00 93.00 99 LEU A O 1
ATOM 822 N N . LEU A 1 100 ? 5.141 -4.712 0.229 1.00 92.25 100 LEU A N 1
ATOM 823 C CA . LEU A 1 100 ? 4.133 -3.917 0.915 1.00 92.25 100 LEU A CA 1
ATOM 824 C C . LEU A 1 100 ? 2.719 -4.433 0.610 1.00 92.25 100 LEU A C 1
ATOM 826 O O . LEU A 1 100 ? 1.931 -4.632 1.532 1.00 92.25 100 LEU A O 1
ATOM 830 N N . THR A 1 101 ? 2.418 -4.674 -0.667 1.00 91.06 101 THR A N 1
ATOM 831 C CA . THR A 1 101 ? 1.074 -5.051 -1.129 1.00 91.06 101 THR A CA 1
ATOM 832 C C . THR A 1 101 ? 0.677 -6.450 -0.681 1.00 91.06 101 THR A C 1
ATOM 834 O O . THR A 1 101 ? -0.439 -6.645 -0.213 1.00 91.06 101 THR A O 1
ATOM 837 N N . TRP A 1 102 ? 1.580 -7.424 -0.807 1.00 89.88 102 TRP A N 1
ATOM 838 C CA . TRP A 1 102 ? 1.241 -8.829 -0.567 1.00 89.88 102 TRP A CA 1
ATOM 839 C C . TRP A 1 102 ? 1.459 -9.283 0.876 1.00 89.88 102 TRP A C 1
ATOM 841 O O . TRP A 1 102 ? 0.841 -10.256 1.297 1.00 89.88 102 TRP A O 1
ATOM 851 N N . PHE A 1 103 ? 2.306 -8.595 1.647 1.00 90.31 103 PHE A N 1
ATOM 852 C CA . PHE A 1 103 ? 2.610 -8.995 3.023 1.00 90.31 103 PHE A CA 1
ATOM 853 C C . PHE A 1 103 ? 2.210 -7.936 4.042 1.00 90.31 103 PHE A C 1
ATOM 855 O O . PHE A 1 103 ? 1.424 -8.210 4.944 1.00 90.31 103 PHE A O 1
ATOM 862 N N . VAL A 1 104 ? 2.739 -6.721 3.921 1.00 92.69 104 VAL A N 1
ATOM 863 C CA . VAL A 1 104 ? 2.639 -5.732 5.003 1.00 92.69 104 VAL A CA 1
ATOM 864 C C . VAL A 1 104 ? 1.213 -5.192 5.160 1.00 92.69 104 VAL A C 1
ATOM 866 O O . VAL A 1 104 ? 0.707 -5.162 6.280 1.00 92.69 104 VAL A O 1
ATOM 869 N N . LEU A 1 105 ? 0.546 -4.805 4.066 1.00 91.31 105 LEU A N 1
ATOM 870 C CA . LEU A 1 105 ? -0.819 -4.262 4.111 1.00 91.31 105 LEU A CA 1
ATOM 871 C C . LEU A 1 105 ? -1.868 -5.292 4.581 1.00 91.31 105 LEU A C 1
ATOM 873 O O . LEU A 1 105 ? -2.631 -4.952 5.483 1.00 91.31 105 LEU A O 1
ATOM 877 N N . PRO A 1 106 ? -1.886 -6.544 4.087 1.00 91.94 106 PRO A N 1
ATOM 878 C CA . PRO A 1 106 ? -2.816 -7.575 4.565 1.00 91.94 106 PRO A CA 1
ATOM 879 C C . PRO A 1 106 ? -2.618 -7.926 6.047 1.00 91.94 106 PRO A C 1
ATOM 881 O O . PRO A 1 106 ? -3.577 -8.090 6.807 1.00 91.94 106 PRO A O 1
ATOM 884 N N . ILE A 1 107 ? -1.359 -7.976 6.502 1.00 92.06 107 ILE A N 1
ATOM 885 C CA . ILE A 1 107 ? -1.053 -8.160 7.926 1.00 92.06 107 ILE A CA 1
ATOM 886 C C . ILE A 1 107 ? -1.539 -6.953 8.728 1.00 92.06 107 ILE A C 1
ATOM 888 O O . ILE A 1 107 ? -2.097 -7.136 9.805 1.00 92.06 107 ILE A O 1
ATOM 892 N N . MET A 1 108 ? -1.365 -5.729 8.220 1.00 91.06 108 MET A N 1
ATOM 893 C CA . MET A 1 108 ? -1.871 -4.522 8.876 1.00 91.06 108 MET A CA 1
ATOM 894 C C . MET A 1 108 ? -3.398 -4.528 8.993 1.00 91.06 108 MET A C 1
ATOM 896 O O . MET A 1 108 ? -3.911 -4.144 10.039 1.00 91.06 108 MET A O 1
ATOM 900 N N . GLU A 1 109 ? -4.116 -4.971 7.962 1.00 91.88 109 GLU A N 1
ATOM 901 C CA . GLU A 1 109 ? -5.580 -5.058 7.960 1.00 91.88 109 GLU A CA 1
ATOM 902 C C . GLU A 1 109 ? -6.088 -6.036 9.028 1.00 91.88 109 GLU A C 1
ATOM 904 O O . GLU A 1 109 ? -6.863 -5.651 9.905 1.00 91.88 109 GLU A O 1
ATOM 909 N N . SER A 1 110 ? -5.585 -7.273 9.026 1.00 90.62 110 SER A N 1
ATOM 910 C CA . SER A 1 110 ? -5.952 -8.281 10.031 1.00 90.62 110 SER A CA 1
ATOM 911 C C . SER A 1 110 ? -5.485 -7.886 11.441 1.00 90.62 110 SER A C 1
ATOM 913 O O . SER A 1 110 ? -6.188 -8.075 12.440 1.00 90.62 110 SER A O 1
ATOM 915 N N . TYR A 1 111 ? -4.329 -7.224 11.540 1.00 89.88 111 TYR A N 1
ATOM 916 C CA . TYR A 1 111 ? -3.886 -6.633 12.792 1.00 89.88 111 TYR A CA 1
ATOM 917 C C . TYR A 1 111 ? -4.862 -5.546 13.253 1.00 89.88 111 TYR A C 1
ATOM 919 O O . TYR A 1 111 ? -5.248 -5.553 14.409 1.00 89.88 111 TYR A O 1
ATOM 927 N N . ALA A 1 112 ? -5.329 -4.633 12.405 1.00 87.31 112 ALA A N 1
ATOM 928 C CA . ALA A 1 112 ? -6.293 -3.615 12.822 1.00 87.31 112 ALA A CA 1
ATOM 929 C C . ALA A 1 112 ? -7.639 -4.229 13.255 1.00 87.31 112 ALA A C 1
ATOM 931 O O . ALA A 1 112 ? -8.210 -3.775 14.249 1.00 87.31 112 ALA A O 1
ATOM 932 N N . GLY A 1 113 ? -8.090 -5.286 12.571 1.00 83.69 113 GLY A N 1
ATOM 933 C CA . GLY A 1 113 ? -9.351 -5.983 12.851 1.00 83.69 113 GLY A CA 1
ATOM 934 C C . GLY A 1 113 ? -9.359 -6.872 14.101 1.00 83.69 113 GLY A C 1
ATOM 935 O O . GLY A 1 113 ? -10.429 -7.218 14.594 1.00 83.69 113 GLY A O 1
ATOM 936 N N . SER A 1 114 ? -8.200 -7.237 14.656 1.00 84.69 114 SER A N 1
ATOM 937 C CA . SER A 1 114 ? -8.140 -8.157 15.802 1.00 84.69 114 SER A CA 1
ATOM 938 C C . SER A 1 114 ? -8.387 -7.464 17.153 1.00 84.69 114 SER A C 1
ATOM 940 O O . SER A 1 114 ? -7.782 -6.442 17.494 1.00 84.69 114 SER A O 1
ATOM 942 N N . GLY A 1 115 ? -9.258 -8.065 17.971 1.00 78.69 115 GLY A N 1
ATOM 943 C CA . GLY A 1 115 ? -9.650 -7.576 19.303 1.00 78.69 115 GLY A CA 1
ATOM 944 C C . GLY A 1 115 ? -8.712 -7.972 20.451 1.00 78.69 115 GLY A C 1
ATOM 945 O O . GLY A 1 115 ? -9.102 -7.908 21.614 1.00 78.69 115 GLY A O 1
ATOM 946 N N . GLU A 1 116 ? -7.495 -8.441 20.163 1.00 84.25 116 GLU A N 1
ATOM 947 C CA . GLU A 1 116 ? -6.563 -8.877 21.207 1.00 84.25 116 GLU A CA 1
ATOM 948 C C . GLU A 1 116 ? -5.857 -7.702 21.904 1.00 84.25 116 GLU A C 1
ATOM 950 O O . GLU A 1 116 ? -5.409 -6.746 21.274 1.00 84.25 116 GLU A O 1
ATOM 955 N N . PHE A 1 117 ? -5.705 -7.800 23.228 1.00 77.56 117 PHE A N 1
ATOM 956 C CA . PHE A 1 117 ? -5.177 -6.716 24.066 1.00 77.56 117 PHE A CA 1
ATOM 957 C C . PHE A 1 117 ? -3.646 -6.568 24.043 1.00 77.56 117 PHE A C 1
ATOM 959 O O . PHE A 1 117 ? -3.132 -5.510 24.398 1.00 77.56 117 PHE A O 1
ATOM 966 N N . THR A 1 118 ? -2.890 -7.603 23.654 1.00 84.81 118 THR A N 1
ATOM 967 C CA . THR A 1 118 ? -1.418 -7.549 23.628 1.00 84.81 118 THR A CA 1
ATOM 968 C C . THR A 1 118 ? -0.875 -7.499 22.205 1.00 84.81 118 THR A C 1
ATOM 970 O O . THR A 1 118 ? -1.244 -8.304 21.355 1.00 84.81 118 THR A O 1
ATOM 973 N N . VAL A 1 119 ? 0.072 -6.587 21.959 1.00 82.25 119 VAL A N 1
ATOM 974 C CA . VAL A 1 119 ? 0.638 -6.308 20.624 1.00 82.25 119 VAL A CA 1
ATOM 975 C C . VAL A 1 119 ? 1.202 -7.563 19.948 1.00 82.25 119 VAL A C 1
ATOM 977 O O . VAL A 1 119 ? 0.982 -7.765 18.757 1.00 82.25 119 VAL A O 1
ATOM 980 N N . LEU A 1 120 ? 1.901 -8.422 20.699 1.00 85.50 120 LEU A N 1
ATOM 981 C CA . LEU A 1 120 ? 2.523 -9.629 20.149 1.00 85.50 120 LEU A CA 1
ATOM 982 C C . LEU A 1 120 ? 1.496 -10.698 19.763 1.00 85.50 120 LEU A C 1
ATOM 984 O O . LEU A 1 120 ? 1.627 -11.312 18.706 1.00 85.50 120 LEU A O 1
ATOM 988 N N . ARG A 1 121 ? 0.483 -10.932 20.609 1.00 84.88 121 ARG A N 1
ATOM 989 C CA . ARG A 1 121 ? -0.563 -11.910 20.287 1.00 84.88 121 ARG A CA 1
ATOM 990 C C . ARG A 1 121 ? -1.372 -11.423 19.090 1.00 84.88 121 ARG A C 1
ATOM 992 O O . ARG A 1 121 ? -1.526 -12.174 18.135 1.00 84.88 121 ARG A O 1
ATOM 999 N N . LYS A 1 122 ? -1.690 -10.128 19.077 1.00 87.62 122 LYS A N 1
ATOM 1000 C CA . LYS A 1 122 ? -2.381 -9.454 17.983 1.00 87.62 122 LYS A CA 1
ATOM 1001 C C . LYS A 1 122 ? -1.660 -9.635 16.639 1.00 87.62 122 LYS A C 1
ATOM 1003 O O . LYS A 1 122 ? -2.278 -9.999 15.646 1.00 87.62 122 LYS A O 1
ATOM 1008 N N . LEU A 1 123 ? -0.332 -9.478 16.620 1.00 87.06 123 LEU A N 1
ATOM 1009 C CA . LEU A 1 123 ? 0.487 -9.709 15.422 1.00 87.06 123 LEU A CA 1
ATOM 1010 C C . LEU A 1 123 ? 0.576 -11.189 15.028 1.00 87.06 123 LEU A C 1
ATOM 1012 O O . LEU A 1 123 ? 0.554 -11.511 13.842 1.00 87.06 123 LEU A O 1
ATOM 1016 N N . ARG A 1 124 ? 0.638 -12.101 16.004 1.00 88.62 124 ARG A N 1
ATOM 1017 C CA . ARG A 1 124 ? 0.616 -13.544 15.735 1.00 88.62 124 ARG A CA 1
ATOM 1018 C C . ARG A 1 124 ? -0.722 -13.988 15.146 1.00 88.62 124 ARG A C 1
ATOM 1020 O O . ARG A 1 124 ? -0.707 -14.744 14.182 1.00 88.62 124 ARG A O 1
ATOM 1027 N N . SER A 1 125 ? -1.840 -13.527 15.706 1.00 88.69 125 SER A N 1
ATOM 1028 C CA . SER A 1 125 ? -3.180 -13.793 15.175 1.00 88.69 125 SER A CA 1
ATOM 1029 C C . SER A 1 125 ? -3.276 -13.281 13.744 1.00 88.69 125 SER A C 1
ATOM 1031 O O . SER A 1 125 ? -3.598 -14.049 12.846 1.00 88.69 125 SER A O 1
ATOM 1033 N N . ALA A 1 126 ? -2.836 -12.040 13.510 1.00 90.69 126 ALA A N 1
ATOM 1034 C CA . ALA A 1 126 ? -2.879 -11.450 12.181 1.00 90.69 126 ALA A CA 1
ATOM 1035 C C . ALA A 1 126 ? -2.075 -12.237 11.138 1.00 90.69 126 ALA A C 1
ATOM 1037 O O . ALA A 1 126 ? -2.488 -12.372 9.987 1.00 90.69 126 ALA A O 1
ATOM 1038 N N . PHE A 1 127 ? -0.925 -12.785 11.533 1.00 91.56 127 PHE A N 1
ATOM 1039 C CA . PHE A 1 127 ? -0.134 -13.635 10.651 1.00 91.56 127 PHE A CA 1
ATOM 1040 C C . PHE A 1 127 ? -0.821 -14.975 10.362 1.00 91.56 127 PHE A C 1
ATOM 1042 O O . PHE A 1 127 ? -0.770 -15.439 9.227 1.00 91.56 127 PHE A O 1
ATOM 1049 N N . ILE A 1 128 ? -1.462 -15.591 11.360 1.00 90.25 128 ILE A N 1
ATOM 1050 C CA . ILE A 1 128 ? -2.174 -16.867 11.197 1.00 90.25 128 ILE A CA 1
ATOM 1051 C C . ILE A 1 128 ? -3.362 -16.696 10.245 1.00 90.25 128 ILE A C 1
ATOM 1053 O O . ILE A 1 128 ? -3.474 -17.468 9.294 1.00 90.25 128 ILE A O 1
ATOM 1057 N N . ASP A 1 129 ? -4.175 -15.658 10.436 1.00 89.50 129 ASP A N 1
ATOM 1058 C CA . ASP A 1 129 ? -5.357 -15.398 9.603 1.00 89.50 129 ASP A CA 1
ATOM 1059 C C . ASP A 1 129 ? -4.959 -15.197 8.132 1.00 89.50 129 ASP A C 1
ATOM 1061 O O . ASP A 1 129 ? -5.508 -15.821 7.220 1.00 89.50 129 ASP A O 1
ATOM 1065 N N . ASN A 1 130 ? -3.915 -14.395 7.897 1.00 92.25 130 ASN A N 1
ATOM 1066 C CA . ASN A 1 130 ? -3.355 -14.205 6.561 1.00 92.25 130 ASN A CA 1
ATOM 1067 C C . ASN A 1 130 ? -2.743 -15.498 6.000 1.00 92.25 130 ASN A C 1
ATOM 1069 O O . ASN A 1 130 ? -2.921 -15.796 4.820 1.00 92.25 130 ASN A O 1
ATOM 1073 N N . ALA A 1 131 ? -2.043 -16.289 6.817 1.00 91.19 131 ALA A N 1
ATOM 1074 C CA . ALA A 1 131 ? -1.437 -17.544 6.379 1.00 91.19 131 ALA A CA 1
ATOM 1075 C C . ALA A 1 131 ? -2.482 -18.579 5.939 1.00 91.19 131 ALA A C 1
ATOM 1077 O O . ALA A 1 131 ? -2.219 -19.327 4.999 1.00 91.19 131 ALA A O 1
ATOM 1078 N N . ILE A 1 132 ? -3.667 -18.605 6.559 1.00 92.06 132 ILE A N 1
ATOM 1079 C CA . ILE A 1 132 ? -4.777 -19.474 6.140 1.00 92.06 132 ILE A CA 1
ATOM 1080 C C . ILE A 1 132 ? -5.275 -19.058 4.749 1.00 92.06 132 ILE A C 1
ATOM 1082 O O . ILE A 1 132 ? -5.367 -19.896 3.847 1.00 92.06 132 ILE A O 1
ATOM 1086 N N . ILE A 1 133 ? -5.525 -17.761 4.544 1.00 89.62 133 ILE A N 1
ATOM 1087 C CA . ILE A 1 133 ? -6.005 -17.228 3.260 1.00 89.62 133 ILE A CA 1
ATOM 1088 C C . ILE A 1 133 ? -4.964 -17.461 2.157 1.00 89.62 133 ILE A C 1
ATOM 1090 O O . ILE A 1 133 ? -5.266 -18.095 1.143 1.00 89.62 133 ILE A O 1
ATOM 1094 N N . TYR A 1 134 ? -3.718 -17.030 2.360 1.00 91.62 134 TYR A N 1
ATOM 1095 C CA . TYR A 1 134 ? -2.653 -17.220 1.372 1.00 91.62 134 TYR A CA 1
ATOM 1096 C C . TYR A 1 134 ? -2.301 -18.691 1.157 1.00 91.62 134 TYR A C 1
ATOM 1098 O O . TYR A 1 134 ? -2.001 -19.086 0.031 1.00 91.62 134 TYR A O 1
ATOM 1106 N N . GLY A 1 135 ? -2.389 -19.516 2.201 1.00 92.19 135 GLY A N 1
ATOM 1107 C CA . GLY A 1 135 ? -2.236 -20.964 2.099 1.00 92.19 135 GLY A CA 1
ATOM 1108 C C . GLY A 1 135 ? -3.279 -21.581 1.169 1.00 92.19 135 GLY A C 1
ATOM 1109 O O . GLY A 1 135 ? -2.930 -22.390 0.310 1.00 92.19 135 GLY A O 1
ATOM 1110 N N . SER A 1 136 ? -4.539 -21.143 1.260 1.00 92.50 136 SER A N 1
ATOM 1111 C CA . SER A 1 136 ? -5.599 -21.606 0.356 1.00 92.50 136 SER A CA 1
ATOM 1112 C C . SER A 1 136 ? -5.343 -21.204 -1.107 1.00 92.50 136 SER A C 1
ATOM 1114 O O . SER A 1 136 ? -5.473 -22.038 -2.008 1.00 92.50 136 SER A O 1
ATOM 1116 N N . TYR A 1 137 ? -4.870 -19.975 -1.357 1.00 91.31 137 TYR A N 1
ATOM 1117 C CA . TYR A 1 137 ? -4.481 -19.529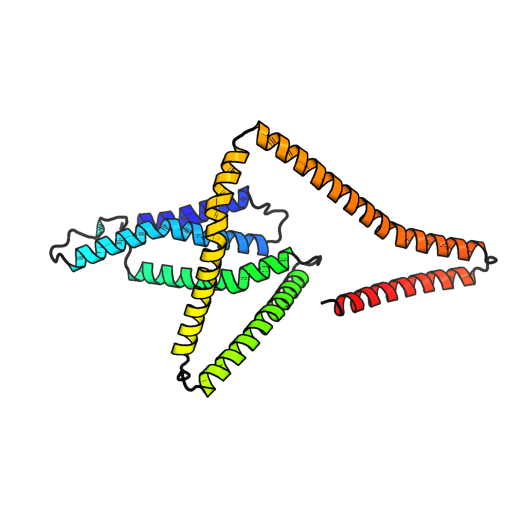 -2.700 1.00 91.31 137 TYR A CA 1
ATOM 1118 C C . TYR A 1 137 ? -3.267 -20.284 -3.244 1.00 91.31 137 TYR A C 1
ATOM 1120 O O . TYR A 1 137 ? -3.221 -20.588 -4.437 1.00 91.31 137 TYR A O 1
ATOM 1128 N N . LEU A 1 138 ? -2.309 -20.639 -2.383 1.00 91.62 138 LEU A N 1
ATOM 1129 C CA . LEU A 1 138 ? -1.149 -21.438 -2.766 1.00 91.62 138 LEU A CA 1
ATOM 1130 C C . LEU A 1 138 ? -1.566 -22.838 -3.236 1.00 91.62 138 LEU A C 1
ATOM 1132 O O . LEU A 1 138 ? -1.062 -23.308 -4.255 1.00 91.62 138 LEU A O 1
ATOM 1136 N N . VAL A 1 139 ? -2.512 -23.487 -2.547 1.00 94.56 139 VAL A N 1
ATOM 1137 C CA . VAL A 1 139 ? -3.050 -24.793 -2.970 1.00 94.56 139 VAL A CA 1
ATOM 1138 C C . VAL A 1 139 ? -3.708 -24.683 -4.345 1.00 94.56 139 VAL A C 1
ATOM 1140 O O . VAL A 1 139 ? -3.400 -25.479 -5.234 1.00 94.56 139 VAL A O 1
ATOM 1143 N N . LEU A 1 140 ? -4.543 -23.662 -4.562 1.00 92.81 140 LEU A N 1
ATOM 1144 C CA . LEU A 1 140 ? -5.170 -23.413 -5.862 1.00 92.81 140 LEU A CA 1
ATOM 1145 C C . LEU A 1 140 ? -4.127 -23.170 -6.966 1.00 92.81 140 LEU A C 1
ATOM 1147 O O . LEU A 1 140 ? -4.229 -23.743 -8.052 1.00 92.81 140 LEU A O 1
ATOM 1151 N N . PHE A 1 141 ? -3.090 -22.382 -6.678 1.00 89.88 141 PHE A N 1
ATOM 1152 C CA . PHE A 1 141 ? -1.984 -22.136 -7.602 1.00 89.88 141 PHE A CA 1
ATOM 1153 C C . PHE A 1 141 ? -1.233 -23.428 -7.960 1.00 89.88 141 PHE A C 1
ATOM 1155 O O . PHE A 1 141 ? -0.943 -23.663 -9.134 1.00 89.88 141 PHE A O 1
ATOM 1162 N N . ILE A 1 142 ? -0.973 -24.304 -6.984 1.00 90.81 142 ILE A N 1
ATOM 1163 C CA . ILE A 1 142 ? -0.341 -25.611 -7.216 1.00 90.81 142 ILE A CA 1
ATOM 1164 C C . ILE A 1 142 ? -1.235 -26.502 -8.088 1.00 90.81 142 ILE A C 1
ATOM 1166 O O . ILE A 1 142 ? -0.728 -27.130 -9.016 1.00 90.81 142 ILE A O 1
ATOM 1170 N N . CYS A 1 143 ? -2.553 -26.533 -7.864 1.00 91.94 143 CYS A N 1
ATOM 1171 C CA . CYS A 1 143 ? -3.478 -27.292 -8.713 1.00 91.94 143 CYS A CA 1
ATOM 1172 C C . CYS A 1 143 ? -3.431 -26.828 -10.179 1.00 91.94 143 CYS A C 1
ATOM 1174 O O . CYS A 1 143 ? -3.347 -27.657 -11.089 1.00 91.94 143 CYS A O 1
ATOM 1176 N N . VAL A 1 144 ? -3.429 -25.511 -10.413 1.00 88.69 144 VAL A N 1
ATOM 1177 C CA . VAL A 1 144 ? -3.281 -24.933 -11.761 1.00 88.69 144 VAL A CA 1
ATOM 1178 C C . VAL A 1 144 ? -1.918 -25.282 -12.357 1.00 88.69 144 VAL A C 1
ATOM 1180 O O . VAL A 1 144 ? -1.840 -25.664 -13.525 1.00 88.69 144 VAL A O 1
ATOM 1183 N N . MET A 1 145 ? -0.852 -25.215 -11.556 1.00 85.06 145 MET A N 1
ATOM 1184 C CA . MET A 1 145 ? 0.488 -25.599 -11.988 1.00 85.06 145 MET A CA 1
ATOM 1185 C C . MET A 1 145 ? 0.512 -27.059 -12.448 1.00 85.06 145 MET A C 1
ATOM 1187 O O . MET A 1 145 ? 0.915 -27.326 -13.574 1.00 85.06 145 MET A O 1
ATOM 1191 N N . VAL A 1 146 ? -0.003 -27.996 -11.642 1.00 88.31 146 VAL A N 1
ATOM 1192 C CA . VAL A 1 146 ? -0.081 -29.424 -11.998 1.00 88.31 146 VAL A CA 1
ATOM 1193 C C . VAL A 1 146 ? -0.843 -29.633 -13.308 1.00 88.31 146 VAL A C 1
ATOM 1195 O O . VAL A 1 146 ? -0.386 -30.377 -14.177 1.00 88.31 146 VAL A O 1
ATOM 1198 N N . TYR A 1 147 ? -1.960 -28.932 -13.502 1.00 88.00 147 TYR A N 1
ATOM 1199 C CA . TYR A 1 147 ? -2.726 -28.993 -14.748 1.00 88.00 147 TYR A CA 1
ATOM 1200 C C . TYR A 1 147 ? -1.917 -28.540 -15.981 1.00 88.00 147 TYR A C 1
ATOM 1202 O O . TYR A 1 147 ? -1.949 -29.209 -17.020 1.00 88.00 147 TYR A O 1
ATOM 1210 N N . LEU A 1 148 ? -1.154 -27.446 -15.877 1.00 85.44 148 LEU A N 1
ATOM 1211 C CA . LEU A 1 148 ? -0.328 -26.928 -16.980 1.00 85.44 148 LEU A CA 1
ATOM 1212 C C . LEU A 1 148 ? 0.797 -27.894 -17.388 1.00 85.44 148 LEU A C 1
ATOM 1214 O O . LEU A 1 148 ? 1.180 -27.944 -18.562 1.00 85.44 148 LEU A O 1
ATOM 1218 N N . LEU A 1 149 ? 1.279 -28.704 -16.447 1.00 82.81 149 LEU A N 1
ATOM 1219 C CA . LEU A 1 149 ? 2.296 -29.728 -16.698 1.00 82.81 149 LEU A CA 1
ATOM 1220 C C . LEU A 1 149 ? 1.761 -30.946 -17.404 1.00 82.81 149 LEU A C 1
ATOM 1222 O O . LEU A 1 149 ? 2.412 -31.454 -18.313 1.00 82.81 149 LEU A O 1
ATOM 1226 N N . VAL A 1 150 ? 0.579 -31.408 -16.997 1.00 86.38 150 VAL A N 1
ATOM 1227 C CA . VAL A 1 150 ? -0.080 -32.547 -17.639 1.00 86.38 150 VAL A CA 1
ATOM 1228 C C . VAL A 1 150 ? -0.366 -32.210 -19.101 1.00 86.38 150 VAL A C 1
ATOM 1230 O O . VAL A 1 150 ? -0.148 -33.040 -19.980 1.00 86.38 150 VAL A O 1
ATOM 1233 N N . LYS A 1 151 ? -0.752 -30.960 -19.387 1.00 84.69 151 LYS A N 1
ATOM 1234 C CA . LYS A 1 151 ? -0.896 -30.459 -20.763 1.00 84.69 151 LYS A CA 1
ATOM 1235 C C . LYS A 1 151 ? 0.429 -30.179 -21.483 1.00 84.69 151 LYS A C 1
ATOM 1237 O O . LYS A 1 151 ? 0.397 -29.811 -22.654 1.00 84.69 151 LYS A O 1
ATOM 1242 N N . ARG A 1 152 ? 1.575 -30.361 -20.813 1.00 74.81 152 ARG A N 1
ATOM 1243 C CA . ARG A 1 152 ? 2.942 -30.153 -21.324 1.00 74.81 152 ARG A CA 1
ATOM 1244 C C . ARG A 1 152 ? 3.129 -28.798 -22.017 1.00 74.81 152 ARG A C 1
ATOM 1246 O O . ARG A 1 152 ? 3.877 -28.689 -22.983 1.00 74.81 152 ARG A O 1
ATOM 1253 N N . ALA A 1 153 ? 2.438 -27.771 -21.523 1.00 66.94 153 ALA A N 1
ATOM 1254 C CA . ALA A 1 153 ? 2.448 -26.442 -22.127 1.00 66.94 153 ALA A CA 1
ATOM 1255 C C . ALA A 1 153 ? 3.685 -25.619 -21.724 1.00 66.94 153 ALA A C 1
ATOM 1257 O O . ALA A 1 153 ? 4.037 -24.669 -22.417 1.00 66.94 153 ALA A O 1
ATOM 1258 N N . ILE A 1 154 ? 4.332 -25.961 -20.600 1.00 69.38 154 ILE A N 1
ATOM 1259 C CA . ILE A 1 154 ? 5.421 -25.181 -19.999 1.00 69.38 154 ILE A CA 1
ATOM 1260 C C . ILE A 1 154 ? 6.546 -26.123 -19.554 1.00 69.38 154 ILE A C 1
ATOM 1262 O O . ILE A 1 154 ? 6.304 -27.108 -18.855 1.00 69.38 154 ILE A O 1
ATOM 1266 N N . SER A 1 155 ? 7.786 -25.810 -19.935 1.00 71.50 155 SER A N 1
ATOM 1267 C CA . SER A 1 155 ? 8.979 -26.383 -19.309 1.00 71.50 155 SER A CA 1
ATOM 1268 C C . SER A 1 155 ? 9.181 -25.746 -17.937 1.00 71.50 155 SER A C 1
ATOM 1270 O O . SER A 1 155 ? 9.224 -24.521 -17.826 1.00 71.50 155 SER A O 1
ATOM 1272 N N . PHE 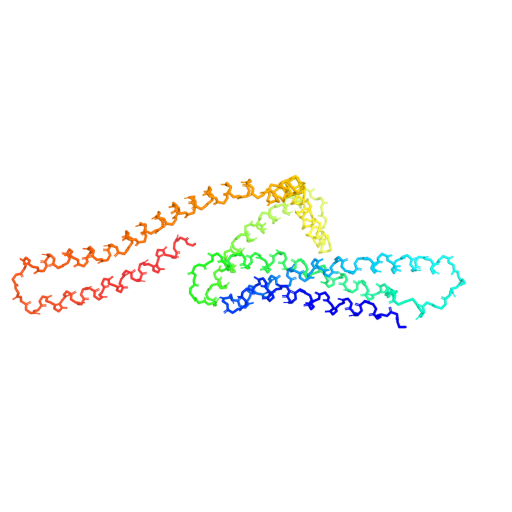A 1 156 ? 9.323 -26.561 -16.896 1.00 67.38 156 PHE A N 1
ATOM 1273 C CA . PHE A 1 156 ? 9.628 -26.075 -15.556 1.00 67.38 156 PHE A CA 1
ATOM 1274 C C . PHE A 1 156 ? 11.045 -25.514 -15.471 1.00 67.38 156 PHE A C 1
ATOM 1276 O O . PHE A 1 156 ? 11.988 -26.225 -15.133 1.00 67.38 156 PHE A O 1
ATOM 1283 N N . ASP A 1 157 ? 11.179 -24.228 -15.755 1.00 83.25 157 ASP A N 1
ATOM 1284 C CA . ASP A 1 157 ? 12.355 -23.465 -15.376 1.00 83.25 157 ASP A CA 1
ATOM 1285 C C . ASP A 1 157 ? 11.977 -22.454 -14.285 1.00 83.25 157 ASP A C 1
ATOM 1287 O O . ASP A 1 157 ? 10.898 -21.848 -14.318 1.00 83.25 157 ASP A O 1
ATOM 1291 N N . ALA A 1 158 ? 12.871 -22.255 -13.315 1.00 83.44 158 ALA A N 1
ATOM 1292 C CA . ALA A 1 158 ? 12.695 -21.278 -12.242 1.00 83.44 158 ALA A CA 1
ATOM 1293 C C . ALA A 1 158 ? 12.539 -19.855 -12.807 1.00 83.44 158 ALA A C 1
ATOM 1295 O O . ALA A 1 158 ? 11.814 -19.030 -12.245 1.00 83.44 158 ALA A O 1
ATOM 1296 N N . SER A 1 159 ? 13.161 -19.586 -13.961 1.00 86.88 159 SER A N 1
ATOM 1297 C CA . SER A 1 159 ? 12.992 -18.339 -14.710 1.00 86.88 159 SER A CA 1
ATOM 1298 C C . SER A 1 159 ? 11.541 -18.139 -15.173 1.00 86.88 159 SER A C 1
ATOM 1300 O O . SER A 1 159 ? 10.961 -17.074 -14.961 1.00 86.88 159 SER A O 1
ATOM 1302 N N . SER A 1 160 ? 10.919 -19.184 -15.723 1.00 84.94 160 SER A N 1
ATOM 1303 C CA . SER A 1 160 ? 9.553 -19.155 -16.251 1.00 84.94 160 SER A CA 1
ATOM 1304 C C . SER A 1 160 ? 8.523 -19.050 -15.128 1.00 84.94 160 SER A C 1
ATOM 1306 O O . SER A 1 160 ? 7.559 -18.295 -15.246 1.00 84.94 160 SER A O 1
ATOM 1308 N N . LEU A 1 161 ? 8.764 -19.727 -13.998 1.00 86.50 161 LEU A N 1
ATOM 1309 C CA . LEU A 1 161 ? 7.937 -19.591 -12.796 1.00 86.50 161 LEU A CA 1
ATOM 1310 C C . LEU A 1 161 ? 7.983 -18.162 -12.241 1.00 86.50 161 LEU A C 1
ATOM 1312 O O . LEU A 1 161 ? 6.943 -17.591 -11.912 1.00 86.50 161 LEU A O 1
ATOM 1316 N N . LYS A 1 162 ? 9.178 -17.561 -12.170 1.00 88.94 162 LYS A N 1
ATOM 1317 C CA . LYS A 1 162 ? 9.338 -16.169 -11.733 1.00 88.94 162 LYS A CA 1
ATOM 1318 C C . LYS A 1 162 ? 8.557 -15.216 -12.638 1.00 88.94 162 LYS A C 1
ATOM 1320 O O . LYS A 1 162 ? 7.849 -14.350 -12.128 1.00 88.94 162 LYS A O 1
ATOM 1325 N N . VAL A 1 163 ? 8.663 -15.379 -13.958 1.00 88.12 163 VAL A N 1
ATOM 1326 C CA . VAL A 1 163 ? 7.920 -14.551 -14.920 1.00 88.12 163 VAL A CA 1
ATOM 1327 C C . VAL A 1 163 ? 6.413 -14.723 -14.732 1.00 88.12 163 VAL A C 1
ATOM 1329 O O . VAL A 1 163 ? 5.714 -13.718 -14.650 1.00 88.12 163 VAL A O 1
ATOM 1332 N N . LEU A 1 164 ? 5.921 -15.956 -14.575 1.00 88.62 164 LEU A N 1
ATOM 1333 C CA . LEU A 1 164 ? 4.503 -16.236 -14.330 1.00 88.62 164 LEU A CA 1
ATOM 1334 C C . LEU A 1 164 ? 3.979 -15.548 -13.060 1.00 88.62 164 LEU A C 1
ATOM 1336 O O . LEU A 1 164 ? 2.893 -14.974 -13.073 1.00 88.62 164 LEU A O 1
ATOM 1340 N N . LEU A 1 165 ? 4.733 -15.587 -11.960 1.00 88.38 165 LEU A N 1
ATOM 1341 C CA . LEU A 1 165 ? 4.326 -14.942 -10.707 1.00 88.38 165 LEU A CA 1
ATOM 1342 C C . LEU A 1 165 ? 4.274 -13.416 -10.844 1.00 88.38 165 LEU A C 1
ATOM 1344 O O . LEU A 1 165 ? 3.327 -12.784 -10.377 1.00 88.38 165 LEU A O 1
ATOM 1348 N N . ILE A 1 166 ? 5.256 -12.829 -11.533 1.00 90.25 166 ILE A N 1
ATOM 1349 C CA . ILE A 1 166 ? 5.293 -11.386 -11.801 1.00 90.25 166 ILE A CA 1
ATOM 1350 C C . ILE A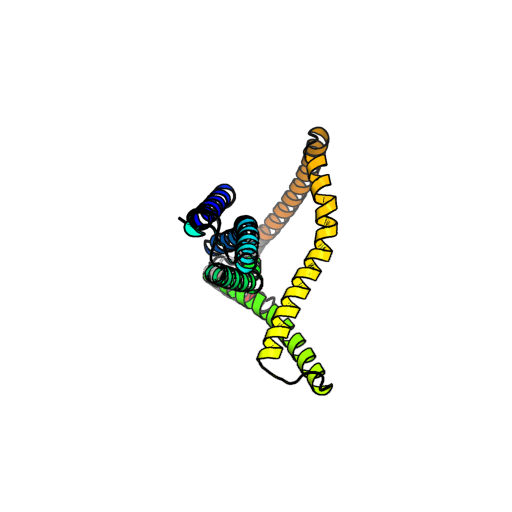 1 166 ? 4.108 -10.967 -12.678 1.00 90.25 166 ILE A C 1
ATOM 1352 O O . ILE A 1 166 ? 3.430 -9.985 -12.368 1.00 90.25 166 ILE A O 1
ATOM 1356 N N . THR A 1 167 ? 3.828 -11.703 -13.756 1.00 91.06 167 THR A N 1
ATOM 1357 C CA . THR A 1 167 ? 2.709 -11.383 -14.652 1.00 91.06 167 THR A CA 1
ATOM 1358 C C . THR A 1 167 ? 1.370 -11.574 -13.955 1.00 91.06 167 THR A C 1
ATOM 1360 O O . THR A 1 167 ? 0.519 -10.695 -14.054 1.00 91.06 167 THR A O 1
ATOM 1363 N N . THR A 1 168 ? 1.202 -12.648 -13.181 1.00 89.69 168 THR A N 1
ATOM 1364 C CA . THR A 1 168 ? -0.035 -12.916 -12.433 1.00 89.69 168 THR A CA 1
ATOM 1365 C C . THR A 1 168 ? -0.311 -11.819 -11.397 1.00 89.69 168 THR A C 1
ATOM 1367 O O . THR A 1 168 ? -1.419 -11.281 -11.359 1.00 89.69 168 THR A O 1
ATOM 1370 N N . SER A 1 169 ? 0.704 -11.401 -10.627 1.00 90.88 169 SER A N 1
ATOM 1371 C CA . SER A 1 169 ? 0.594 -10.271 -9.686 1.00 90.88 169 SER A CA 1
ATOM 1372 C C . SER A 1 169 ? 0.153 -8.980 -10.394 1.00 90.88 169 SER A C 1
ATOM 1374 O O . SER A 1 169 ? -0.779 -8.306 -9.953 1.00 90.88 169 SER A O 1
ATOM 1376 N N . ASN A 1 170 ? 0.739 -8.679 -11.559 1.00 91.50 170 ASN A N 1
ATOM 1377 C CA . ASN A 1 170 ? 0.340 -7.516 -12.357 1.00 91.50 170 ASN A CA 1
ATOM 1378 C C . ASN A 1 170 ? -1.089 -7.623 -12.909 1.00 91.50 170 ASN A C 1
ATOM 1380 O O . ASN A 1 170 ? -1.815 -6.630 -12.909 1.00 91.50 170 ASN A O 1
ATOM 1384 N N . THR A 1 171 ? -1.525 -8.807 -13.354 1.00 92.38 171 THR A N 1
ATOM 1385 C CA . THR A 1 171 ? -2.905 -8.991 -13.834 1.00 92.38 171 THR A CA 1
ATOM 1386 C C . THR A 1 171 ? -3.933 -8.768 -12.731 1.00 92.38 171 THR A C 1
ATOM 1388 O O . THR A 1 171 ? -4.975 -8.177 -13.003 1.00 92.38 171 THR A O 1
ATOM 1391 N N . TRP A 1 172 ? -3.625 -9.154 -11.487 1.00 90.69 172 TRP A N 1
ATOM 1392 C CA . TRP A 1 172 ? -4.476 -8.858 -10.333 1.00 90.69 172 TRP A CA 1
ATOM 1393 C C . TRP A 1 172 ? -4.600 -7.348 -10.095 1.00 90.69 172 TRP A C 1
ATOM 1395 O O . TRP A 1 172 ? -5.708 -6.830 -9.972 1.00 90.69 172 TRP A O 1
ATOM 1405 N N . GLY A 1 173 ? -3.478 -6.621 -10.124 1.00 89.75 173 GLY A N 1
ATOM 1406 C CA . GLY A 1 173 ? -3.481 -5.161 -10.007 1.00 89.75 173 GLY A CA 1
ATOM 1407 C C . GLY A 1 173 ? -4.301 -4.479 -11.108 1.00 89.75 173 GLY A C 1
ATOM 1408 O O . GLY A 1 173 ? -5.147 -3.636 -10.815 1.00 89.75 173 GLY A O 1
ATOM 1409 N N . LEU A 1 174 ? -4.115 -4.884 -12.369 1.00 91.44 174 LEU A N 1
ATOM 1410 C CA . LEU A 1 174 ? -4.886 -4.351 -13.500 1.00 91.44 174 LEU A CA 1
ATOM 1411 C C . LEU A 1 174 ? -6.380 -4.666 -13.385 1.00 91.44 174 LEU A C 1
ATOM 1413 O O . LEU A 1 174 ? -7.209 -3.800 -13.664 1.00 91.44 174 LEU A O 1
ATOM 1417 N N . PHE A 1 175 ? -6.729 -5.873 -12.942 1.00 94.12 175 PHE A N 1
ATOM 1418 C CA . PHE A 1 175 ? -8.114 -6.262 -12.699 1.00 94.12 175 PHE A CA 1
ATOM 1419 C C . PHE A 1 175 ? -8.781 -5.352 -11.658 1.00 94.12 175 PHE A C 1
ATOM 1421 O O . PHE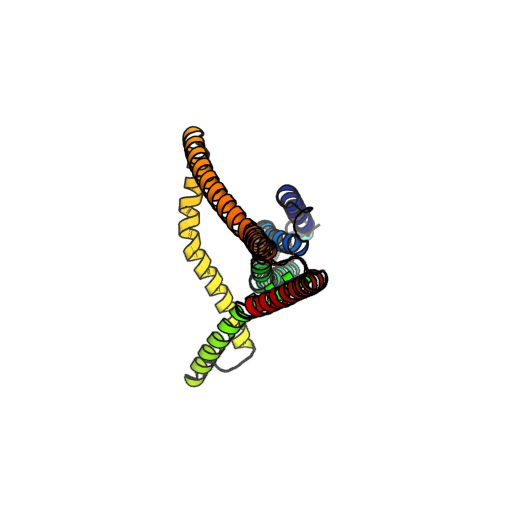 A 1 175 ? -9.863 -4.821 -11.914 1.00 94.12 175 PHE A O 1
ATOM 1428 N N . LEU A 1 176 ? -8.110 -5.089 -10.530 1.00 91.12 176 LEU A N 1
ATOM 1429 C CA . LEU A 1 176 ? -8.617 -4.169 -9.507 1.00 91.12 176 LEU A CA 1
ATOM 1430 C C . LEU A 1 176 ? -8.739 -2.729 -10.022 1.00 91.12 176 LEU A C 1
ATOM 1432 O O . LEU A 1 176 ? -9.738 -2.069 -9.737 1.00 91.12 176 LEU A O 1
ATOM 1436 N N . VAL A 1 177 ? -7.769 -2.244 -10.807 1.00 92.88 177 VAL A N 1
ATOM 1437 C CA . VAL A 1 177 ? -7.847 -0.908 -11.421 1.00 92.88 177 VAL A CA 1
ATOM 1438 C C . VAL A 1 177 ? -9.076 -0.805 -12.317 1.00 92.88 177 VAL A C 1
ATOM 1440 O O . VAL A 1 177 ? -9.818 0.162 -12.196 1.00 92.88 177 VAL A O 1
ATOM 1443 N N . ILE A 1 178 ? -9.343 -1.798 -13.167 1.00 93.44 178 ILE A N 1
ATOM 1444 C CA . ILE A 1 178 ? -10.518 -1.784 -14.051 1.00 93.44 178 ILE A CA 1
ATOM 1445 C C . ILE A 1 178 ? -11.820 -1.733 -13.238 1.00 93.44 178 ILE A C 1
ATOM 1447 O O . ILE A 1 178 ? -12.704 -0.937 -13.561 1.00 93.44 178 ILE A O 1
ATOM 1451 N N . LEU A 1 179 ? -11.932 -2.530 -12.170 1.00 92.31 179 LEU A N 1
ATOM 1452 C CA . LEU A 1 179 ? -13.127 -2.550 -11.322 1.00 92.31 179 LEU A CA 1
ATOM 1453 C C . LEU A 1 179 ? -13.335 -1.233 -10.562 1.00 92.31 179 LEU A C 1
ATOM 1455 O O . LEU A 1 179 ? -14.444 -0.695 -10.542 1.00 92.31 179 LEU A O 1
ATOM 1459 N N . PHE A 1 180 ? -12.285 -0.700 -9.937 1.00 92.12 180 PHE A N 1
ATOM 1460 C CA . PHE A 1 180 ? -12.413 0.464 -9.058 1.00 92.12 180 PHE A CA 1
ATOM 1461 C C . PHE A 1 180 ? -12.365 1.801 -9.793 1.00 92.12 180 PHE A C 1
ATOM 1463 O O . PHE A 1 180 ? -12.976 2.764 -9.324 1.00 92.12 180 PHE A O 1
ATOM 1470 N N . LEU A 1 181 ? -11.706 1.881 -10.952 1.00 93.38 181 LEU A N 1
ATOM 1471 C CA . LEU A 1 181 ? -11.614 3.118 -11.729 1.00 93.38 181 LEU A CA 1
ATOM 1472 C C . LEU A 1 181 ? -12.997 3.617 -12.161 1.00 93.38 181 LEU A C 1
ATOM 1474 O O . LEU A 1 181 ? -13.246 4.819 -12.104 1.00 93.38 181 LEU A O 1
ATOM 1478 N N . GLY A 1 182 ? -13.909 2.711 -12.530 1.00 91.06 182 GLY A N 1
ATOM 1479 C CA . GLY A 1 182 ? -15.271 3.077 -12.925 1.00 91.06 182 GLY A CA 1
ATOM 1480 C C . GLY A 1 182 ? -16.028 3.807 -11.814 1.00 91.06 182 GLY A C 1
ATOM 1481 O O . GLY A 1 182 ? -16.588 4.881 -12.040 1.00 91.06 182 GLY A O 1
ATOM 1482 N N . TYR A 1 183 ? -15.993 3.267 -10.593 1.00 91.62 183 TYR A N 1
ATOM 1483 C CA . TYR A 1 183 ? -16.614 3.907 -9.433 1.00 91.62 183 TYR A CA 1
ATOM 1484 C C . TYR A 1 183 ? -15.876 5.192 -9.032 1.00 91.62 183 TYR A C 1
ATOM 1486 O O . TYR A 1 183 ? -16.505 6.233 -8.830 1.00 91.62 183 TYR A O 1
ATOM 1494 N N . GLY A 1 184 ? -14.541 5.142 -8.971 1.00 92.75 184 GLY A N 1
ATOM 1495 C CA . GLY A 1 184 ? -13.698 6.265 -8.563 1.00 92.75 184 GLY A CA 1
ATOM 1496 C C . GLY A 1 184 ? -13.855 7.497 -9.455 1.00 92.75 184 GLY A C 1
ATOM 1497 O O . GLY A 1 184 ? -13.956 8.610 -8.943 1.00 92.75 184 GLY A O 1
ATOM 1498 N N . LEU A 1 185 ? -13.947 7.315 -10.775 1.00 93.75 185 LEU A N 1
ATOM 1499 C CA . LEU A 1 185 ? -14.046 8.424 -11.728 1.00 93.75 185 LEU A CA 1
ATOM 1500 C C . LEU A 1 185 ? -15.397 9.152 -11.664 1.00 93.75 185 LEU A C 1
ATOM 1502 O O . LEU A 1 185 ? -15.471 10.341 -11.965 1.00 93.75 185 LEU A O 1
ATOM 1506 N N . VAL A 1 186 ? -16.467 8.457 -11.275 1.00 95.00 186 VAL A N 1
ATOM 1507 C CA . VAL A 1 186 ? -17.826 9.014 -11.283 1.00 95.00 186 VAL A CA 1
ATOM 1508 C C . VAL A 1 186 ? -18.255 9.474 -9.897 1.00 95.00 186 VAL A C 1
ATOM 1510 O O . VAL A 1 186 ? -18.731 10.602 -9.744 1.00 95.00 186 VAL A O 1
ATOM 1513 N N . GLU A 1 187 ? -18.109 8.625 -8.881 1.00 93.75 187 GLU A N 1
ATOM 1514 C CA . GLU A 1 187 ? -18.689 8.903 -7.569 1.00 93.75 187 GLU A CA 1
ATOM 1515 C C . GLU A 1 187 ? -17.831 9.872 -6.751 1.00 93.75 187 GLU A C 1
ATOM 1517 O O . GLU A 1 187 ? -18.392 10.703 -6.039 1.00 93.75 187 GLU A O 1
ATOM 1522 N N . VAL A 1 188 ? -16.498 9.871 -6.906 1.00 93.25 188 VAL A N 1
ATOM 1523 C CA . VAL A 1 188 ? -15.622 10.797 -6.161 1.00 93.25 188 VAL A CA 1
ATOM 1524 C C . VAL A 1 188 ? -15.878 12.261 -6.550 1.00 93.25 188 VAL A C 1
ATOM 1526 O O . VAL A 1 188 ? -16.164 13.056 -5.650 1.00 93.25 188 VAL A O 1
ATOM 1529 N N . PRO A 1 189 ? -15.881 12.666 -7.840 1.00 94.50 189 PRO A N 1
ATOM 1530 C CA . PRO A 1 189 ? -16.184 14.053 -8.199 1.00 94.50 189 PRO A CA 1
ATOM 1531 C C . PRO A 1 189 ? -17.608 14.462 -7.811 1.00 94.50 189 PRO A C 1
ATOM 1533 O O . PRO A 1 189 ? -17.826 15.569 -7.316 1.00 94.50 189 PRO A O 1
ATOM 1536 N N . ARG A 1 190 ? -18.587 13.561 -7.978 1.00 92.00 190 ARG A N 1
ATOM 1537 C CA . ARG A 1 190 ? -19.972 13.805 -7.549 1.00 92.00 190 ARG A CA 1
ATOM 1538 C C . ARG A 1 190 ? -20.063 14.027 -6.044 1.00 92.00 190 ARG A C 1
ATOM 1540 O O . ARG A 1 190 ? -20.754 14.949 -5.617 1.00 92.00 190 ARG A O 1
ATOM 1547 N N . ALA A 1 191 ? -19.366 13.222 -5.246 1.00 90.25 191 ALA A N 1
ATOM 1548 C CA . ALA A 1 191 ? -19.326 13.372 -3.799 1.00 90.25 191 ALA A CA 1
ATOM 1549 C C . ALA A 1 191 ? -18.730 14.728 -3.396 1.00 90.25 191 ALA A C 1
ATOM 1551 O O . ALA A 1 191 ? -19.324 15.425 -2.572 1.00 90.25 191 ALA A O 1
ATOM 1552 N N . VAL A 1 192 ? -17.630 15.151 -4.029 1.00 92.31 192 VAL A N 1
ATOM 1553 C CA . VAL A 1 192 ? -17.008 16.464 -3.781 1.00 92.31 192 VAL A CA 1
ATOM 1554 C C . VAL A 1 192 ? -17.957 17.609 -4.147 1.00 92.31 192 VAL A C 1
ATOM 1556 O O . VAL A 1 192 ? -18.141 18.528 -3.350 1.00 92.31 192 VAL A O 1
ATOM 1559 N N . LEU A 1 193 ? -18.628 17.537 -5.301 1.00 91.38 193 LEU A N 1
ATOM 1560 C CA . LEU A 1 193 ? -19.602 18.553 -5.719 1.00 91.38 193 LEU A CA 1
ATOM 1561 C C . LEU A 1 193 ? -20.803 18.635 -4.765 1.00 91.38 193 LEU A C 1
ATOM 1563 O O . LEU A 1 193 ? -21.232 19.730 -4.398 1.00 91.38 193 LEU A O 1
ATOM 1567 N N . ARG A 1 194 ? -21.325 17.492 -4.303 1.00 88.50 194 ARG A N 1
ATOM 1568 C CA . ARG A 1 194 ? -22.399 17.464 -3.294 1.00 88.50 194 ARG A CA 1
ATOM 1569 C C . ARG A 1 194 ? -21.924 18.053 -1.963 1.00 88.50 194 ARG A C 1
ATOM 1571 O O . ARG A 1 194 ? -22.660 18.833 -1.356 1.00 88.50 194 ARG A O 1
ATOM 1578 N N . ALA A 1 195 ? -20.698 17.734 -1.545 1.00 88.94 195 ALA A N 1
ATOM 1579 C CA . ALA A 1 195 ? -20.090 18.231 -0.312 1.00 88.94 195 ALA A CA 1
ATOM 1580 C C . ALA A 1 195 ? -19.771 19.736 -0.351 1.00 88.94 195 ALA A C 1
ATOM 1582 O O . ALA A 1 195 ? -19.781 20.383 0.699 1.00 88.94 195 ALA A O 1
ATOM 1583 N N . ALA A 1 196 ? -19.531 20.304 -1.535 1.00 92.31 196 ALA A N 1
ATOM 1584 C CA . ALA A 1 196 ? -19.325 21.739 -1.711 1.00 92.31 196 ALA A CA 1
ATOM 1585 C C . ALA A 1 196 ? -20.599 22.556 -1.420 1.00 92.31 196 ALA A C 1
ATOM 1587 O O . ALA A 1 196 ? -20.511 23.696 -0.967 1.00 92.31 196 ALA A O 1
ATOM 1588 N N . SER A 1 197 ? -21.790 21.980 -1.630 1.00 91.88 197 SER A N 1
ATOM 1589 C CA . SER A 1 197 ? -23.056 22.663 -1.344 1.00 91.88 197 SER A CA 1
ATOM 1590 C C . SER A 1 197 ? -23.422 22.583 0.154 1.00 91.88 197 SER A C 1
ATOM 1592 O O . SER A 1 197 ? -23.651 21.487 0.676 1.00 91.88 197 SER A O 1
ATOM 1594 N N . PRO A 1 198 ? -23.533 23.715 0.878 1.00 90.56 198 PRO A N 1
ATOM 1595 C CA . PRO A 1 198 ? -23.736 23.701 2.331 1.00 90.56 198 PRO A CA 1
ATOM 1596 C C . PRO A 1 198 ? -25.093 23.107 2.730 1.00 90.56 198 PRO A C 1
ATOM 1598 O O . PRO A 1 198 ? -25.190 22.399 3.728 1.00 90.56 198 PRO A O 1
ATOM 1601 N N . ILE A 1 199 ? -26.131 23.340 1.923 1.00 91.00 199 ILE A N 1
ATOM 1602 C CA . ILE A 1 199 ? -27.498 22.867 2.180 1.00 91.00 199 ILE A CA 1
ATOM 1603 C C . ILE A 1 199 ? -27.595 21.343 2.047 1.00 91.00 199 ILE A C 1
ATOM 1605 O O . ILE A 1 199 ? -28.175 20.685 2.913 1.00 91.00 199 ILE A O 1
ATOM 1609 N N . SER A 1 200 ? -27.028 20.768 0.982 1.00 88.50 200 SER A N 1
ATOM 1610 C CA . SER A 1 200 ? -27.035 19.312 0.788 1.00 88.50 200 SER A CA 1
ATOM 1611 C C . SER A 1 200 ? -26.144 18.630 1.820 1.00 88.50 200 SER A C 1
ATOM 1613 O O . SER A 1 200 ? -26.533 17.603 2.376 1.00 88.50 200 SER A O 1
ATOM 1615 N N . ARG A 1 201 ? -24.991 19.238 2.139 1.00 91.00 201 ARG A N 1
ATOM 1616 C CA . ARG A 1 201 ? -24.093 18.750 3.189 1.00 91.00 201 ARG A CA 1
ATOM 1617 C C . ARG A 1 201 ? -24.785 18.716 4.548 1.00 91.00 201 ARG A C 1
ATOM 1619 O O . ARG A 1 201 ? -24.677 17.716 5.246 1.00 91.00 201 ARG A O 1
ATOM 1626 N N . LEU A 1 202 ? -25.527 19.763 4.906 1.00 93.62 202 LEU A N 1
ATOM 1627 C CA . LEU A 1 202 ? -26.240 19.827 6.181 1.00 93.62 202 LEU A CA 1
ATOM 1628 C C . LEU A 1 202 ? -27.331 18.750 6.286 1.00 93.62 202 LEU A C 1
ATOM 1630 O O . LEU A 1 202 ? -27.388 18.045 7.288 1.00 93.62 202 LEU A O 1
ATOM 1634 N N . ARG A 1 203 ? -28.156 18.564 5.244 1.00 92.50 203 ARG A N 1
ATOM 1635 C CA . ARG A 1 203 ? -29.183 17.501 5.231 1.00 92.50 203 ARG A CA 1
ATOM 1636 C C . ARG A 1 203 ? -28.574 16.107 5.344 1.00 92.50 203 ARG A C 1
ATOM 1638 O O . ARG A 1 203 ? -29.069 15.284 6.107 1.00 92.50 203 ARG A O 1
ATOM 1645 N N . PHE A 1 204 ? -27.489 15.860 4.615 1.00 90.88 204 PHE A N 1
ATOM 1646 C CA . PHE A 1 204 ? -26.768 14.593 4.680 1.00 90.88 204 PHE A CA 1
ATOM 1647 C C . PHE A 1 204 ? -26.162 14.348 6.069 1.00 90.88 204 PHE A C 1
ATOM 1649 O O . PHE A 1 204 ? -26.239 13.237 6.584 1.00 90.88 204 PHE A O 1
ATOM 1656 N N . LEU A 1 205 ? -25.614 15.388 6.707 1.00 93.19 205 LEU A N 1
ATOM 1657 C CA . LEU A 1 205 ? -25.086 15.297 8.068 1.00 93.19 205 LEU A CA 1
ATOM 1658 C C . LEU A 1 205 ? -26.181 15.019 9.098 1.00 93.19 205 LEU A C 1
ATOM 1660 O O . LEU A 1 205 ? -25.970 14.159 9.943 1.00 93.19 205 LEU A O 1
ATOM 1664 N N . TYR A 1 206 ? -27.344 15.672 9.014 1.00 95.69 206 TYR A N 1
ATOM 1665 C CA . TYR A 1 206 ? -28.472 15.360 9.901 1.00 95.69 206 TYR A CA 1
ATOM 1666 C C . TYR A 1 206 ? -28.937 13.910 9.745 1.00 95.69 206 TYR A C 1
ATOM 1668 O O . TYR A 1 206 ? -29.138 13.227 10.746 1.00 95.69 206 TYR A O 1
ATOM 1676 N N . PHE A 1 207 ? -29.038 13.418 8.507 1.00 95.50 207 PHE A N 1
ATOM 1677 C CA . PHE A 1 207 ? -29.387 12.024 8.237 1.00 95.50 207 PHE A CA 1
ATOM 1678 C C . PHE A 1 207 ? -28.347 11.045 8.807 1.00 95.50 207 PHE A C 1
ATOM 1680 O O . PHE A 1 207 ? -28.698 10.103 9.519 1.00 95.50 207 PHE A O 1
ATOM 1687 N N . ASN A 1 208 ? -27.057 11.291 8.568 1.00 94.50 208 ASN A N 1
ATOM 1688 C CA . ASN A 1 208 ? -25.995 10.447 9.117 1.00 94.50 208 ASN A CA 1
ATOM 1689 C C . ASN A 1 208 ? -25.944 10.500 10.642 1.00 94.50 208 ASN A C 1
ATOM 1691 O O . ASN A 1 208 ? -25.733 9.468 11.266 1.00 94.50 208 ASN A O 1
ATOM 1695 N N . LEU A 1 209 ? -26.155 11.674 11.240 1.00 97.06 209 LEU A N 1
ATOM 1696 C CA . LEU A 1 209 ? -26.212 11.829 12.688 1.00 97.06 209 LEU A CA 1
ATOM 1697 C C . LEU A 1 209 ? -27.362 11.007 13.267 1.00 97.06 209 LEU A C 1
ATOM 1699 O O . LEU A 1 209 ? -27.135 10.273 14.220 1.00 97.06 209 LEU A O 1
ATOM 1703 N N . SER A 1 210 ? -28.551 11.047 12.654 1.00 96.69 210 SER A N 1
ATOM 1704 C CA . SER A 1 210 ? -29.664 10.196 13.092 1.00 96.69 210 SER A CA 1
ATOM 1705 C C . SER A 1 210 ? -29.349 8.706 12.962 1.00 96.69 210 SER A C 1
ATOM 1707 O O . SER A 1 210 ? -29.638 7.948 13.880 1.00 96.69 210 SER A O 1
ATOM 1709 N N . LYS A 1 211 ? -28.691 8.285 11.874 1.00 96.81 211 LYS A N 1
ATOM 1710 C CA . LYS A 1 211 ? -28.321 6.880 11.677 1.00 96.81 211 LYS A CA 1
ATOM 1711 C C . LYS A 1 211 ? -27.283 6.411 12.703 1.00 96.81 211 LYS A C 1
ATOM 1713 O O . LYS A 1 211 ? -27.464 5.371 13.317 1.00 96.81 211 LYS A O 1
ATOM 1718 N N . ARG A 1 212 ? -26.230 7.202 12.925 1.00 95.38 212 ARG A N 1
ATOM 1719 C CA . ARG A 1 212 ? -25.189 6.914 13.925 1.00 95.38 212 ARG A CA 1
ATOM 1720 C C . ARG A 1 212 ? -25.733 6.915 15.348 1.00 95.38 212 ARG A C 1
ATOM 1722 O O . ARG A 1 212 ? -25.263 6.147 16.173 1.00 95.38 212 ARG A O 1
ATOM 1729 N N . TYR A 1 213 ? -26.700 7.781 15.636 1.00 96.50 213 TYR A N 1
ATOM 1730 C CA . TYR A 1 213 ? -27.353 7.821 16.938 1.00 96.50 213 TYR A CA 1
ATOM 1731 C C . TYR A 1 213 ? -28.187 6.560 17.200 1.00 96.50 213 TYR A C 1
ATOM 1733 O O . TYR A 1 213 ? -28.183 6.069 18.321 1.00 96.50 213 TYR A O 1
ATOM 1741 N N . LEU A 1 214 ? -28.843 6.008 16.173 1.00 96.56 214 LEU A N 1
ATOM 1742 C CA . LEU A 1 214 ? -29.542 4.723 16.279 1.00 96.56 214 LEU A CA 1
ATOM 1743 C C . LEU A 1 214 ? -28.569 3.561 16.520 1.00 96.56 214 LEU A C 1
ATOM 1745 O O . LEU A 1 214 ? -28.777 2.815 17.467 1.00 96.56 214 LEU A O 1
ATOM 1749 N N . GLU A 1 215 ? -27.481 3.474 15.742 1.00 95.31 215 GLU A N 1
ATOM 1750 C CA . GLU A 1 215 ? -26.415 2.470 15.952 1.00 95.31 215 GLU A CA 1
ATOM 1751 C C . GLU A 1 215 ? -25.864 2.541 17.392 1.00 95.31 215 GLU A C 1
ATOM 1753 O O . GLU A 1 215 ? -25.725 1.526 18.062 1.00 95.31 215 GLU A O 1
ATOM 1758 N N . TYR A 1 216 ? -25.633 3.751 17.915 1.00 95.50 216 TYR A N 1
ATOM 1759 C CA . TYR A 1 216 ? -25.169 3.947 19.292 1.00 95.50 216 TYR A CA 1
ATOM 1760 C C . TYR A 1 216 ? -26.154 3.429 20.350 1.00 95.50 216 TYR A C 1
ATOM 1762 O O . TYR A 1 216 ? -25.725 2.842 21.341 1.00 95.50 216 TYR A O 1
ATOM 1770 N N . ILE A 1 217 ? -27.458 3.662 20.168 1.00 96.62 217 ILE A N 1
ATOM 1771 C CA . ILE A 1 217 ? -28.479 3.170 21.103 1.00 96.62 217 ILE A CA 1
ATOM 1772 C C . ILE A 1 217 ? -28.511 1.639 21.095 1.00 96.62 217 ILE A C 1
ATOM 1774 O O . ILE A 1 217 ? -28.540 1.039 22.167 1.00 96.62 217 ILE A O 1
ATOM 1778 N N . GLU A 1 218 ? -28.472 1.020 19.911 1.00 96.12 218 GLU A N 1
ATOM 1779 C CA . GLU A 1 218 ? -28.444 -0.442 19.761 1.00 96.12 218 GLU A CA 1
ATOM 1780 C C . GLU A 1 218 ? -27.221 -1.051 20.469 1.00 96.12 218 GLU A C 1
ATOM 1782 O O . GLU A 1 218 ? -27.371 -1.962 21.287 1.00 96.12 218 GLU A O 1
ATOM 1787 N N . ASP A 1 219 ? -26.030 -0.484 20.249 1.00 93.88 219 ASP A N 1
ATOM 1788 C CA . ASP A 1 219 ? -24.792 -0.921 20.907 1.00 93.88 219 ASP A CA 1
ATOM 1789 C C . ASP A 1 219 ? -24.857 -0.742 22.442 1.00 93.88 219 ASP A C 1
ATOM 1791 O O . ASP A 1 219 ? -24.363 -1.576 23.210 1.00 93.88 219 ASP A O 1
ATOM 1795 N N . GLU A 1 220 ? -25.466 0.349 22.924 1.00 94.75 220 GLU A N 1
ATOM 1796 C CA . GLU A 1 220 ? -25.636 0.609 24.358 1.00 94.75 220 GLU A CA 1
ATOM 1797 C C . GLU A 1 220 ? -26.598 -0.401 25.009 1.00 94.75 220 GLU A C 1
ATOM 1799 O O . GLU A 1 220 ? -26.377 -0.835 26.147 1.00 94.75 220 GLU A O 1
ATOM 1804 N N . GLU A 1 221 ? -27.661 -0.791 24.305 1.00 93.94 221 GLU A N 1
ATOM 1805 C CA . GLU A 1 221 ? -28.592 -1.829 24.749 1.00 93.94 221 GLU A CA 1
ATOM 1806 C C . GLU A 1 221 ? -27.929 -3.209 24.791 1.00 93.94 221 GLU A C 1
ATOM 1808 O O . GLU A 1 221 ? -28.045 -3.906 25.805 1.00 93.94 221 GLU A O 1
ATOM 1813 N N . GLU A 1 222 ? -27.167 -3.584 23.760 1.00 92.38 222 GLU A N 1
ATOM 1814 C CA . GLU A 1 222 ? -26.423 -4.848 23.737 1.00 92.38 222 GLU A CA 1
ATOM 1815 C C . GLU A 1 222 ? -25.416 -4.921 24.896 1.00 92.38 222 GLU A C 1
ATOM 1817 O O . GLU A 1 222 ? -25.355 -5.918 25.627 1.00 92.38 222 GLU A O 1
ATOM 1822 N N . LEU A 1 223 ? -24.694 -3.826 25.153 1.00 90.50 223 LEU A N 1
ATOM 1823 C CA . LEU A 1 223 ? -23.769 -3.737 26.280 1.00 90.50 223 LEU A CA 1
ATOM 1824 C C . LEU A 1 223 ? -24.486 -3.921 27.628 1.00 90.50 223 LEU A C 1
ATOM 1826 O O . LEU A 1 223 ? -23.981 -4.629 28.506 1.00 90.50 223 LEU A O 1
ATOM 1830 N N . LYS A 1 224 ? -25.669 -3.318 27.807 1.00 89.88 224 LYS A N 1
ATOM 1831 C CA . LYS A 1 224 ? -26.485 -3.492 29.022 1.00 89.88 224 LYS A CA 1
ATOM 1832 C C . LYS A 1 224 ? -26.930 -4.940 29.198 1.00 89.88 224 LYS A C 1
ATOM 1834 O O . LYS A 1 224 ? -26.876 -5.444 30.321 1.00 89.88 224 LYS A O 1
ATOM 1839 N N . ILE A 1 225 ? -27.318 -5.619 28.118 1.00 89.25 225 ILE A N 1
ATOM 1840 C CA . ILE A 1 225 ? -27.684 -7.040 28.154 1.00 89.25 225 ILE A CA 1
ATOM 1841 C C . ILE A 1 225 ? -26.490 -7.870 28.635 1.00 89.25 225 ILE A C 1
ATOM 1843 O O . ILE A 1 225 ? -26.625 -8.605 29.615 1.00 89.25 225 ILE A O 1
ATOM 1847 N N . VAL A 1 226 ? -25.307 -7.692 28.039 1.00 85.94 226 VAL A N 1
ATOM 1848 C CA . VAL A 1 226 ? -24.091 -8.429 28.428 1.00 85.94 226 VAL A CA 1
ATOM 1849 C C . VAL A 1 226 ? -23.714 -8.179 29.894 1.00 85.94 226 VAL A C 1
ATOM 1851 O O . VAL A 1 226 ? -23.384 -9.122 30.613 1.00 85.94 226 VAL A O 1
ATOM 1854 N N . LEU A 1 227 ? -23.812 -6.936 30.377 1.00 84.12 227 LEU A N 1
ATOM 1855 C CA . LEU A 1 227 ? -23.531 -6.588 31.778 1.00 84.12 227 LEU A CA 1
ATOM 1856 C C . LEU A 1 227 ? -24.604 -7.082 32.762 1.00 84.12 227 LEU A C 1
ATOM 1858 O O . LEU A 1 227 ? -24.312 -7.271 33.946 1.00 84.12 227 LEU A O 1
ATOM 1862 N N . SER A 1 228 ? -25.838 -7.292 32.300 1.00 80.62 228 SER A N 1
ATOM 1863 C CA . SER A 1 228 ? -26.933 -7.798 33.134 1.00 80.62 228 SER A CA 1
ATOM 1864 C C . SER A 1 228 ? -26.842 -9.304 33.409 1.00 80.62 228 SER A C 1
ATOM 1866 O O . SER A 1 228 ? -27.343 -9.764 34.430 1.00 80.62 228 SER A O 1
ATOM 1868 N N . ILE A 1 229 ? -26.166 -10.082 32.555 1.00 77.56 229 ILE A N 1
ATOM 1869 C CA . ILE A 1 229 ? -26.048 -11.540 32.720 1.00 77.56 229 ILE A CA 1
ATOM 1870 C C . ILE A 1 229 ? -25.313 -11.905 34.030 1.00 77.56 229 ILE A C 1
ATOM 1872 O O . ILE A 1 229 ? -25.885 -12.650 34.830 1.00 77.56 229 ILE A O 1
ATOM 1876 N N . PRO A 1 230 ? -24.122 -11.344 34.342 1.00 71.38 230 PRO A N 1
ATOM 1877 C CA . PRO A 1 230 ? -23.439 -11.616 35.609 1.00 71.38 230 PRO A CA 1
ATOM 1878 C C . PRO A 1 230 ? -24.219 -11.146 36.841 1.00 71.38 230 PRO A C 1
ATOM 1880 O O . PRO A 1 230 ? -24.169 -11.791 37.888 1.00 71.38 230 PRO A O 1
ATOM 1883 N N . SER A 1 231 ? -24.931 -10.017 36.748 1.00 63.22 231 SER A N 1
ATOM 1884 C CA . SER A 1 231 ? -25.706 -9.492 37.877 1.00 63.22 231 SER A CA 1
ATOM 1885 C C . SER A 1 231 ? -26.964 -10.323 38.130 1.00 63.22 231 SER A C 1
ATOM 1887 O O . SER A 1 231 ? -27.311 -10.564 39.287 1.00 63.22 231 SER A O 1
ATOM 1889 N N . CYS A 1 232 ? -27.607 -10.830 37.078 1.00 60.84 232 CYS A N 1
ATOM 1890 C CA . CYS A 1 232 ? -28.745 -11.736 37.185 1.00 60.84 232 CYS A CA 1
ATOM 1891 C C . CYS A 1 232 ? -28.323 -13.098 37.760 1.00 60.84 232 CYS A C 1
ATOM 1893 O O . CYS A 1 232 ? -28.960 -13.581 38.695 1.00 60.84 232 CYS A O 1
ATOM 1895 N N . GLU A 1 233 ? -27.1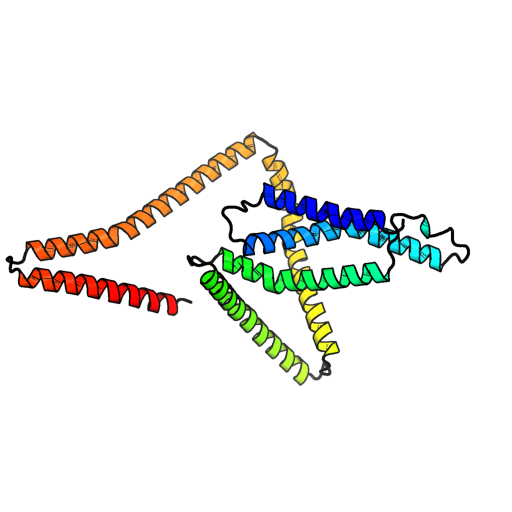96 -13.658 37.303 1.00 63.84 233 GLU A N 1
ATOM 1896 C CA . GLU A 1 233 ? -26.632 -14.910 37.833 1.00 63.84 233 GLU A CA 1
ATOM 1897 C C . GLU A 1 233 ? -26.224 -14.767 39.312 1.00 63.84 233 GLU A C 1
ATOM 1899 O O . GLU A 1 233 ? -26.556 -15.617 40.139 1.00 63.84 233 GLU A O 1
ATOM 1904 N N . ALA A 1 234 ? -25.616 -13.638 39.696 1.00 61.38 234 ALA A N 1
ATOM 1905 C CA . ALA A 1 234 ? -25.345 -13.327 41.100 1.00 61.38 234 ALA A CA 1
ATOM 1906 C C . ALA A 1 234 ? -26.636 -13.193 41.935 1.00 61.38 234 ALA A C 1
ATOM 1908 O O . ALA A 1 234 ? -26.676 -13.633 43.083 1.00 61.38 234 ALA A O 1
ATOM 1909 N N . THR A 1 235 ? -27.701 -12.614 41.374 1.00 60.78 235 THR A N 1
ATOM 1910 C CA . THR A 1 235 ? -28.981 -12.405 42.076 1.00 60.78 235 THR A CA 1
ATOM 1911 C C . THR A 1 235 ? -29.767 -13.708 42.255 1.00 60.78 235 THR A C 1
ATOM 1913 O O . THR A 1 235 ? -30.341 -13.932 43.321 1.00 60.78 235 THR A O 1
ATOM 1916 N N . GLU A 1 236 ? -29.764 -14.593 41.257 1.00 61.47 236 GLU A N 1
ATOM 1917 C CA . GLU A 1 236 ? -30.303 -15.957 41.366 1.00 61.47 236 GLU A CA 1
ATOM 1918 C C . GLU A 1 236 ? -29.563 -16.754 42.453 1.00 61.47 236 GLU A C 1
ATOM 1920 O O . GLU A 1 236 ? -30.205 -17.362 43.311 1.00 61.47 236 GLU A O 1
ATOM 1925 N N . LEU A 1 237 ? -28.227 -16.660 42.516 1.00 56.44 237 LEU A N 1
ATOM 1926 C CA . LEU A 1 237 ? -27.434 -17.279 43.587 1.00 56.44 237 LEU A CA 1
ATOM 1927 C C . LEU A 1 237 ? -27.797 -16.734 44.980 1.00 56.44 237 LEU A C 1
ATOM 1929 O O . LEU A 1 237 ? -27.953 -17.512 45.924 1.00 56.44 237 LEU A O 1
ATOM 1933 N N . TRP A 1 238 ? -28.011 -15.422 45.119 1.00 54.84 238 TRP A N 1
ATOM 1934 C CA . TRP A 1 238 ? -28.501 -14.827 46.370 1.00 54.84 238 TRP A CA 1
ATOM 1935 C C . TRP A 1 238 ? -29.906 -15.309 46.750 1.00 54.84 238 TRP A C 1
ATOM 1937 O O . TRP A 1 238 ? -30.169 -15.562 47.929 1.00 54.84 238 TRP A O 1
ATOM 1947 N N . ARG A 1 239 ? -30.810 -15.467 45.775 1.00 55.94 239 ARG A N 1
ATOM 1948 C CA . ARG A 1 239 ? -32.177 -15.953 46.017 1.00 55.94 239 ARG A CA 1
ATOM 1949 C C . ARG A 1 239 ? -32.181 -17.417 46.475 1.00 55.94 239 ARG A C 1
ATOM 1951 O O . ARG A 1 239 ? -32.930 -17.755 47.390 1.00 55.94 239 ARG A O 1
ATOM 1958 N N . ILE A 1 240 ? -31.301 -18.255 45.916 1.00 61.34 240 ILE A N 1
ATOM 1959 C CA . ILE A 1 240 ? -31.077 -19.640 46.371 1.00 61.34 240 ILE A CA 1
ATOM 1960 C C . ILE A 1 240 ? -30.555 -19.657 47.819 1.00 61.34 240 ILE A C 1
ATOM 1962 O O . ILE A 1 240 ? -31.020 -20.454 48.634 1.00 61.34 240 ILE A O 1
ATOM 1966 N N . GLN A 1 241 ? -29.652 -18.738 48.176 1.00 53.28 241 GLN A N 1
ATOM 1967 C CA . GLN A 1 241 ? -29.073 -18.653 49.520 1.00 53.28 241 GLN A CA 1
ATOM 1968 C C . GLN A 1 241 ? -30.081 -18.204 50.597 1.00 53.28 241 GLN A C 1
ATOM 1970 O O . GLN A 1 241 ? -30.015 -18.675 51.733 1.00 53.28 241 GLN A O 1
ATOM 1975 N N . ALA A 1 242 ? -31.037 -17.332 50.251 1.00 58.81 242 ALA A N 1
ATOM 1976 C CA . ALA A 1 242 ? -32.073 -16.841 51.168 1.00 58.81 242 ALA A CA 1
ATOM 1977 C C . ALA A 1 242 ? -33.128 -17.903 51.546 1.00 58.81 242 ALA A C 1
ATOM 1979 O O . ALA A 1 242 ? -33.824 -17.745 52.548 1.00 58.81 242 ALA A O 1
ATOM 1980 N N . GLY A 1 243 ? -33.242 -18.988 50.769 1.00 54.19 243 GLY A N 1
ATOM 1981 C CA . GLY A 1 243 ? -34.163 -20.101 51.033 1.00 54.19 243 GLY A CA 1
ATOM 1982 C C . GLY A 1 243 ? -33.584 -21.232 51.893 1.00 54.19 243 GLY A C 1
ATOM 1983 O O . GLY A 1 243 ? -34.324 -22.134 52.282 1.00 54.19 243 GLY A O 1
ATOM 1984 N N . THR A 1 244 ? -32.282 -21.216 52.199 1.00 55.97 244 THR A N 1
ATOM 1985 C CA . THR A 1 244 ? -31.604 -22.310 52.918 1.00 55.97 244 THR A CA 1
ATOM 1986 C C . THR A 1 244 ? -31.198 -21.904 54.341 1.00 55.97 244 THR A C 1
ATOM 1988 O O . THR A 1 244 ? -30.554 -20.867 54.505 1.00 55.97 244 THR A O 1
ATOM 1991 N N . PRO A 1 245 ? -31.522 -22.695 55.386 1.00 47.03 245 PRO A N 1
ATOM 1992 C CA . PRO A 1 245 ? -31.197 -22.350 56.768 1.00 47.03 245 PRO A CA 1
ATOM 1993 C C . PRO A 1 245 ? -29.678 -22.259 56.980 1.00 47.03 245 PRO A C 1
ATOM 1995 O O . PRO A 1 245 ? -28.918 -23.162 56.621 1.00 47.03 245 PRO A O 1
ATOM 1998 N N . HIS A 1 246 ? -29.241 -21.143 57.568 1.00 48.41 246 HIS A N 1
ATOM 1999 C CA . HIS A 1 246 ? -27.840 -20.771 57.745 1.00 48.41 246 HIS A CA 1
ATOM 2000 C C . HIS A 1 246 ? -27.040 -21.831 58.516 1.00 48.41 246 HIS A C 1
ATOM 2002 O O . HIS A 1 246 ? -27.098 -21.912 59.742 1.00 48.41 246 HIS A O 1
ATOM 2008 N N . THR A 1 247 ? -26.213 -22.596 57.801 1.00 57.12 247 THR A N 1
ATOM 2009 C CA . THR A 1 247 ? -25.093 -23.330 58.396 1.00 57.12 247 THR A CA 1
ATOM 2010 C C . THR A 1 247 ? -23.777 -22.766 57.844 1.00 57.12 247 THR A C 1
ATOM 2012 O O . THR A 1 247 ? -23.611 -22.655 56.629 1.00 57.12 247 THR A O 1
ATOM 2015 N N . PRO A 1 248 ? -22.802 -22.400 58.698 1.00 55.38 248 PRO A N 1
ATOM 2016 C CA . PRO A 1 248 ? -21.582 -21.697 58.276 1.00 55.38 248 PRO A CA 1
ATOM 2017 C C . PRO A 1 248 ? -20.687 -22.516 57.329 1.00 55.38 248 PRO A C 1
ATOM 2019 O O . PRO A 1 248 ? -19.863 -21.956 56.611 1.00 55.38 248 PRO A O 1
ATOM 2022 N N . ARG A 1 249 ? -20.872 -23.841 57.268 1.00 51.34 249 ARG A N 1
ATOM 2023 C CA . ARG A 1 249 ? -20.159 -24.727 56.334 1.00 51.34 249 ARG A CA 1
ATOM 2024 C C . ARG A 1 249 ? -20.660 -24.618 54.891 1.00 51.34 249 ARG A C 1
ATOM 2026 O O . ARG A 1 249 ? -19.860 -24.799 53.979 1.00 51.34 249 ARG A O 1
ATOM 2033 N N . ALA A 1 250 ? -21.933 -24.282 54.672 1.00 53.59 250 ALA A N 1
ATOM 2034 C CA . ALA A 1 250 ? -22.488 -24.123 53.327 1.00 53.59 250 ALA A CA 1
ATOM 2035 C C . ALA A 1 250 ? -21.903 -22.893 52.611 1.00 53.59 250 ALA A C 1
ATOM 2037 O O . ALA A 1 250 ? -21.599 -22.947 51.424 1.00 53.59 250 ALA A O 1
ATOM 2038 N N . LEU A 1 251 ? -21.640 -21.814 53.356 1.00 52.59 251 LEU A N 1
ATOM 2039 C CA . LEU A 1 251 ? -21.111 -20.560 52.813 1.00 52.59 251 LEU A CA 1
ATOM 2040 C C . LEU A 1 251 ? -19.691 -20.718 52.233 1.00 52.59 251 LEU A C 1
ATOM 2042 O O . LEU A 1 251 ? -19.370 -20.145 51.196 1.00 52.59 251 LEU A O 1
ATOM 2046 N N . VAL A 1 252 ? -18.853 -21.545 52.869 1.00 54.62 252 VAL A N 1
ATOM 2047 C CA . VAL A 1 252 ? -17.480 -21.835 52.414 1.00 54.62 252 VAL A CA 1
ATOM 2048 C C . VAL A 1 252 ? -17.481 -22.682 51.139 1.00 54.62 252 VAL A C 1
ATOM 2050 O O . VAL A 1 252 ? -16.718 -22.402 50.216 1.00 54.62 252 VAL A O 1
ATOM 2053 N N . TRP A 1 253 ? -18.365 -23.680 51.057 1.00 50.62 253 TRP A N 1
ATOM 2054 C CA . TRP A 1 253 ? -18.514 -24.515 49.862 1.00 50.62 253 TRP A CA 1
ATOM 2055 C C . TRP A 1 253 ? -19.029 -23.730 48.658 1.00 50.62 253 TRP A C 1
ATOM 2057 O O . TRP A 1 253 ? -18.586 -23.986 47.545 1.00 50.62 253 TRP A O 1
ATOM 2067 N N . VAL A 1 254 ? -19.892 -22.736 48.872 1.00 52.75 254 VAL A N 1
ATOM 2068 C CA . VAL A 1 254 ? -20.404 -21.878 47.794 1.00 52.75 254 VAL A CA 1
ATOM 2069 C C . VAL A 1 254 ? -19.346 -20.890 47.304 1.00 52.75 254 VAL A C 1
ATOM 2071 O O . VAL A 1 254 ? -19.222 -20.707 46.101 1.00 52.75 254 VAL A O 1
ATOM 2074 N N . ILE A 1 255 ? -18.521 -20.308 48.182 1.00 55.84 255 ILE A N 1
ATOM 2075 C CA . ILE A 1 255 ? -17.400 -19.444 47.756 1.00 55.84 255 ILE A CA 1
ATOM 2076 C C . ILE A 1 255 ? -16.356 -20.254 46.970 1.00 55.84 255 ILE A C 1
ATOM 2078 O O . ILE A 1 255 ? -15.835 -19.781 45.959 1.00 55.84 255 ILE A O 1
ATOM 2082 N N . LEU A 1 256 ? -16.073 -21.487 47.400 1.00 53.66 256 LEU A N 1
ATOM 2083 C CA . LEU A 1 256 ? -15.187 -22.403 46.677 1.00 53.66 256 LEU A CA 1
ATOM 2084 C C . LEU A 1 256 ? -15.793 -22.862 45.347 1.00 53.66 256 LEU A C 1
ATOM 2086 O O . LEU A 1 256 ? -15.076 -22.908 44.352 1.00 53.66 256 LEU A O 1
ATOM 2090 N N . ALA A 1 257 ? -17.100 -23.134 45.309 1.00 53.25 257 ALA A N 1
ATOM 2091 C CA . ALA A 1 257 ? -17.811 -23.453 44.078 1.00 53.25 257 ALA A CA 1
ATOM 2092 C C . ALA A 1 257 ? -17.799 -22.257 43.123 1.00 53.25 257 ALA A C 1
ATOM 2094 O O . ALA A 1 257 ? -17.396 -22.425 41.988 1.00 53.25 257 ALA A O 1
ATOM 2095 N N . TYR A 1 258 ? -18.104 -21.042 43.584 1.00 55.66 258 TYR A N 1
ATOM 2096 C CA . TYR A 1 258 ? -18.074 -19.822 42.771 1.00 55.66 258 TYR A CA 1
ATOM 2097 C C . TYR A 1 258 ? -16.678 -19.539 42.199 1.00 55.66 258 TYR A C 1
ATOM 2099 O O . TYR A 1 258 ? -16.539 -19.202 41.023 1.00 55.66 258 TYR A O 1
ATOM 2107 N N . ARG A 1 259 ? -15.624 -19.750 43.000 1.00 54.44 259 ARG A N 1
ATOM 2108 C CA . ARG A 1 259 ? -14.233 -19.671 42.533 1.00 54.44 259 ARG A CA 1
ATOM 2109 C C . ARG A 1 259 ? -13.927 -20.737 41.474 1.00 54.44 259 ARG A C 1
ATOM 2111 O O . ARG A 1 259 ? -13.296 -20.415 40.472 1.00 54.44 259 ARG A O 1
ATOM 2118 N N . ALA A 1 260 ? -14.417 -21.963 41.652 1.00 52.16 260 ALA A N 1
ATOM 2119 C CA . ALA A 1 260 ? -14.250 -23.046 40.687 1.00 52.16 260 ALA A CA 1
ATOM 2120 C C . ALA A 1 260 ? -15.056 -22.817 39.394 1.00 52.16 260 ALA A C 1
ATOM 2122 O O . ALA A 1 260 ? -14.532 -23.052 38.309 1.00 52.16 260 ALA A O 1
ATOM 2123 N N . THR A 1 261 ? -16.286 -22.299 39.464 1.00 52.75 261 THR A N 1
ATOM 2124 C CA . THR A 1 261 ? -17.111 -22.003 38.281 1.00 52.75 261 THR A CA 1
ATOM 2125 C C . THR A 1 261 ? -16.530 -20.843 37.476 1.00 52.75 261 THR A C 1
ATOM 2127 O O . THR A 1 261 ? -16.535 -20.893 36.247 1.00 52.75 261 THR A O 1
ATOM 2130 N N . LEU A 1 262 ? -15.957 -19.833 38.143 1.00 53.91 262 LEU A N 1
ATOM 2131 C CA . LEU A 1 262 ? -15.194 -18.771 37.483 1.00 53.91 262 LEU A CA 1
ATOM 2132 C C . LEU A 1 262 ? -13.937 -19.323 36.795 1.00 53.91 262 LEU A C 1
ATOM 2134 O O . LEU A 1 262 ? -13.685 -18.993 35.639 1.00 53.91 262 LEU A O 1
ATOM 2138 N N . GLU A 1 263 ? -13.173 -20.198 37.454 1.00 51.09 263 GLU A N 1
ATOM 2139 C CA . GLU A 1 263 ? -11.979 -20.819 36.859 1.00 51.09 263 GLU A CA 1
ATOM 2140 C C . GLU A 1 263 ? -12.316 -21.735 35.666 1.00 51.09 263 GLU A C 1
ATOM 2142 O O . GLU A 1 263 ? -11.597 -21.719 34.661 1.00 51.09 263 GLU A O 1
ATOM 2147 N N . VAL A 1 264 ? -13.434 -22.467 35.723 1.00 49.59 264 VAL A N 1
ATOM 2148 C CA . VAL A 1 264 ? -13.924 -23.320 34.626 1.00 49.59 264 VAL A CA 1
ATOM 2149 C C . VAL A 1 264 ? -14.470 -22.480 33.470 1.00 49.59 264 VAL A C 1
ATOM 2151 O O . VAL A 1 264 ? -14.123 -22.750 32.324 1.00 49.59 264 VAL A O 1
ATOM 2154 N N . ARG A 1 265 ? -15.220 -21.399 33.727 1.00 50.09 265 ARG A N 1
ATOM 2155 C CA . ARG A 1 265 ? -15.767 -20.534 32.665 1.00 50.09 265 ARG A CA 1
ATOM 2156 C C . ARG A 1 265 ? -14.691 -19.703 31.960 1.00 50.09 265 ARG A C 1
ATOM 2158 O O . ARG A 1 265 ? -14.719 -19.606 30.739 1.00 50.09 265 ARG A O 1
ATOM 2165 N N . PHE A 1 266 ? -13.662 -19.234 32.675 1.00 48.97 266 PHE A N 1
ATOM 2166 C CA . PHE A 1 266 ? -12.457 -18.669 32.043 1.00 48.97 266 PHE A CA 1
ATOM 2167 C C . PHE A 1 266 ? -11.639 -19.716 31.262 1.00 48.97 266 PHE A C 1
ATOM 2169 O O . PHE A 1 266 ? -10.847 -19.355 30.388 1.00 48.97 266 PHE A O 1
ATOM 2176 N N . SER A 1 267 ? -11.790 -21.010 31.562 1.00 44.06 267 SER A N 1
ATOM 2177 C CA . SER A 1 267 ? -11.169 -22.097 30.800 1.00 44.06 267 SER A CA 1
ATOM 2178 C C . SER A 1 267 ? -11.976 -22.471 29.553 1.00 44.06 267 SER A C 1
ATOM 2180 O O . SER A 1 267 ? -11.382 -22.650 28.490 1.00 44.06 267 SER A O 1
ATOM 2182 N N . ASP A 1 268 ? -13.304 -22.503 29.646 1.00 42.78 268 ASP A N 1
ATOM 2183 C CA . ASP A 1 268 ? -14.192 -22.775 28.515 1.00 42.78 268 ASP A CA 1
ATOM 2184 C C . ASP A 1 268 ? -14.252 -21.606 27.534 1.00 42.78 268 ASP A C 1
ATOM 2186 O O . ASP A 1 268 ? -14.195 -21.843 26.333 1.00 42.78 268 ASP A O 1
ATOM 2190 N N . ASP A 1 269 ? -14.190 -20.352 27.990 1.00 45.44 269 ASP A N 1
ATOM 2191 C CA . ASP A 1 269 ? -14.009 -19.201 27.093 1.00 45.44 269 ASP A CA 1
ATOM 2192 C C . ASP A 1 269 ? -12.655 -19.231 26.366 1.00 45.44 269 ASP A C 1
ATOM 2194 O O . ASP A 1 269 ? -12.522 -18.675 25.276 1.00 45.44 269 ASP A O 1
ATOM 2198 N N . ARG A 1 270 ? -11.637 -19.908 26.918 1.00 45.88 270 ARG A N 1
ATOM 2199 C CA . ARG A 1 270 ? -10.372 -20.171 26.206 1.00 45.88 270 ARG A CA 1
ATOM 2200 C C . ARG A 1 270 ? -10.476 -21.333 25.211 1.00 45.88 270 ARG A C 1
ATOM 2202 O O . ARG A 1 270 ? -9.703 -21.347 24.254 1.00 45.88 270 ARG A O 1
ATOM 2209 N N . CYS A 1 271 ? -11.400 -22.276 25.405 1.00 39.47 271 CYS A N 1
ATOM 2210 C CA . CYS A 1 271 ? -11.646 -23.411 24.504 1.00 39.47 271 CYS A CA 1
ATOM 2211 C C . CYS A 1 271 ? -12.653 -23.080 23.384 1.00 39.47 271 CYS A C 1
ATOM 2213 O O . CYS A 1 271 ? -12.426 -23.437 22.229 1.00 39.47 271 CYS A O 1
ATOM 2215 N N . ALA A 1 272 ? -13.713 -22.329 23.680 1.00 38.50 272 ALA A N 1
ATOM 2216 C CA . ALA A 1 272 ? -14.698 -21.849 22.711 1.00 38.50 272 ALA A CA 1
ATOM 2217 C C . ALA A 1 272 ? -14.073 -20.834 21.740 1.00 38.50 272 ALA A C 1
ATOM 2219 O O . ALA A 1 272 ? -14.254 -20.914 20.529 1.00 38.50 272 ALA A O 1
ATOM 2220 N N . ARG A 1 273 ? -13.194 -19.957 22.238 1.00 40.78 273 ARG A N 1
ATOM 2221 C CA . ARG A 1 273 ? -12.418 -19.039 21.387 1.00 40.78 273 ARG A CA 1
ATOM 2222 C C . ARG A 1 273 ? -11.304 -19.732 20.583 1.00 40.78 273 ARG A C 1
ATOM 2224 O O . ARG A 1 273 ? -10.696 -19.104 19.729 1.00 40.78 273 ARG A O 1
ATOM 2231 N N . ARG A 1 274 ? -11.040 -21.020 20.845 1.00 41.66 274 ARG A N 1
ATOM 2232 C CA . ARG A 1 274 ? -10.131 -21.901 20.082 1.00 41.66 274 ARG A CA 1
ATOM 2233 C C . ARG A 1 274 ? -10.835 -22.709 18.987 1.00 41.66 274 ARG A C 1
ATOM 2235 O O . ARG A 1 274 ? -10.146 -23.380 18.233 1.00 41.66 274 ARG A O 1
ATOM 2242 N N . SER A 1 275 ? -12.169 -22.698 18.952 1.00 37.19 275 SER A N 1
ATOM 2243 C CA . SER A 1 275 ? -12.995 -23.444 17.987 1.00 37.19 275 SER A CA 1
ATOM 2244 C C . SER A 1 275 ? -13.766 -22.542 17.015 1.00 37.19 275 SER A C 1
ATOM 2246 O O . SER A 1 275 ? -14.348 -23.045 16.061 1.00 37.19 275 SER A O 1
ATOM 2248 N N . LEU A 1 276 ? -13.737 -21.223 17.237 1.00 37.19 276 LEU A N 1
ATOM 2249 C CA . LEU A 1 276 ? -14.257 -20.189 16.331 1.00 37.19 276 LEU A CA 1
ATOM 2250 C C . LEU A 1 276 ? -13.145 -19.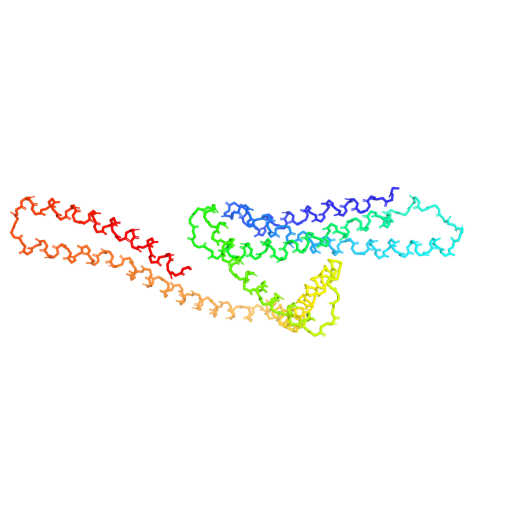366 15.641 1.00 37.19 276 LEU A C 1
ATOM 2252 O O . LEU A 1 276 ? -13.445 -18.364 14.996 1.00 37.19 276 LEU A O 1
ATOM 2256 N N . LEU A 1 277 ? -11.886 -19.796 15.781 1.00 34.31 277 LEU A N 1
ATOM 2257 C CA . LEU A 1 277 ? -10.750 -19.414 14.933 1.00 34.31 277 LEU A CA 1
ATOM 2258 C C . LEU A 1 277 ? -10.377 -20.609 14.056 1.00 34.31 277 LEU A C 1
ATOM 2260 O O . LEU A 1 277 ? -10.285 -21.720 14.631 1.00 34.31 277 LEU A O 1
#

Organism: Mesocestoides corti (NCBI:txid53468)

Radius of gyration: 30.36 Å; chains: 1; bounding box: 63×56×90 Å